Protein AF-A0AAN8FHN1-F1 (afdb_monomer_lite)

Foldseek 3Di:
DAEDECCDPVDPDPLDDPDDYDYDDDLDPDPVVVLLVVQLCVQVPDLLDLVVLVVCQVVLLVSLLSSLVVCLPPPVNLVVVLVVVDQEEEDELQLCSVVLSCVSSPHLRYEYEHPAADALLLCVLQVHDDDLQQFAHVSHPADRDNDPVSSVSRVSNNVSRNCSSVSSQVSVQVSSCVRVNPSDDRPSVSSNPHQAYEHQDDPVPHDDGDDDPRYHHDHCPSPDDDDDDDPVVVVVCPPDPDDDDDDPDDSNDPVSHDPVVVVVVVVVVVD

Organism: Trichostrongylus colubriformis (NCBI:txid6319)

pLDDT: mean 87.56, std 10.31, range [37.59, 97.44]

Secondary structure (DSSP, 8-state):
-EEEE-S-TT----S-SSS-EEEE-------HHHHHHHHTHHHHS-TT-THHHHHHHHHHHHHHHHHHHHHHH-HHHHHHHHHT--S-EEEESSS-HHHHHHHHHT---EEEEESSSPPHHHHHHTT----TTTSPPTT----S---HHHHHHHHHHHHHHHHHHHHHHHHHHHHHHHHHGGGPPPHHHHHHH-S-EEE---GGGS------TTEEE-TTTT-PPPPPPPHHHHHHHTSSS-------TTTS-GGGS-HHHHHHHHHHHH-

Sequence (271 aa):
VTLQPVIDPSLATNGTTKSRVIQHGPFSDSSRTTRNDDMKPIWTTGAANPMSIVMFVPMIANMSVKTMTHLLDDKQLLEQLKAEKFDVAITELFDFIGIGVLEAIGLKNIVGAHSSAIVEGTASAIGAPIIPSYMPASYGVTDDSTDIWTRFTNLMFTGASWYFQTGVVSAIDRLLKEKLREKATPIWDIISNMSWVLVNTEPLLDFDRPTLHKIVHVGGLSVHKPKPLSKEWNQILNLRPRTILISFGSVAQSVLMPDLMKKTIINVIKS

Radius of gyration: 20.88 Å; chains: 1; bounding box: 56×40×61 Å

InterPro domains:
  IPR002213 UDP-glucuronosyl/UDP-glucosyltransferase [PF00201] (59-254)
  IPR050271 UDP-glycosyltransferase [PTHR48043] (37-271)

Structure (mmCIF, N/CA/C/O backbone):
data_AF-A0AAN8FHN1-F1
#
_entry.id   AF-A0AAN8FHN1-F1
#
loop_
_atom_site.group_PDB
_atom_site.id
_atom_site.type_symbol
_atom_site.label_atom_id
_atom_site.label_alt_id
_atom_site.label_comp_id
_atom_site.label_asym_id
_atom_site.label_entity_id
_atom_site.label_seq_id
_atom_site.pdbx_PDB_ins_code
_atom_site.Cartn_x
_atom_site.Cartn_y
_atom_site.Cartn_z
_atom_site.occupancy
_atom_site.B_iso_or_equiv
_atom_site.auth_seq_id
_atom_site.auth_comp_id
_atom_site.auth_asym_id
_atom_site.auth_atom_id
_atom_site.pdbx_PDB_model_num
ATOM 1 N N . VAL A 1 1 ? -20.161 -5.677 -2.000 1.00 91.81 1 VAL A N 1
ATOM 2 C CA . VAL A 1 1 ? -20.318 -4.233 -2.293 1.00 91.81 1 VAL A CA 1
ATOM 3 C C . VAL A 1 1 ? -18.948 -3.605 -2.165 1.00 91.81 1 VAL A C 1
ATOM 5 O O . VAL A 1 1 ? -18.206 -4.026 -1.289 1.00 91.81 1 VAL A O 1
ATOM 8 N N . THR A 1 2 ? -18.590 -2.668 -3.037 1.00 92.75 2 THR A N 1
ATOM 9 C CA . THR A 1 2 ? -17.287 -1.989 -3.003 1.00 92.75 2 THR A CA 1
ATOM 10 C C . THR A 1 2 ? -17.515 -0.491 -2.921 1.00 92.75 2 THR A C 1
ATOM 12 O O . THR A 1 2 ? -18.088 0.083 -3.844 1.00 92.75 2 THR A O 1
ATOM 15 N N . LEU A 1 3 ? -17.075 0.129 -1.829 1.00 92.88 3 LEU A N 1
ATOM 16 C CA . LEU A 1 3 ? -16.970 1.579 -1.747 1.00 92.88 3 LEU A CA 1
ATOM 17 C C . LEU A 1 3 ? -15.730 2.016 -2.526 1.00 92.88 3 LEU A C 1
ATOM 19 O O . LEU A 1 3 ? -14.637 1.513 -2.271 1.00 92.88 3 LEU A O 1
ATOM 23 N N . GLN A 1 4 ? -15.899 2.941 -3.464 1.00 90.69 4 GLN A N 1
ATOM 24 C CA . GLN A 1 4 ? -14.799 3.482 -4.251 1.00 90.69 4 GLN A CA 1
ATOM 25 C C . GLN A 1 4 ? -14.861 5.015 -4.248 1.00 90.69 4 GLN A C 1
ATOM 27 O O . GLN A 1 4 ? -15.635 5.605 -5.009 1.00 90.69 4 GLN A O 1
ATOM 32 N N . PRO A 1 5 ? -14.043 5.672 -3.413 1.00 88.00 5 PRO A N 1
ATOM 33 C CA . PRO A 1 5 ? -13.868 7.115 -3.464 1.00 88.00 5 PRO A CA 1
ATOM 34 C C . PRO A 1 5 ? -13.264 7.540 -4.811 1.00 88.00 5 PRO A C 1
ATOM 36 O O . PRO A 1 5 ? -12.228 7.021 -5.233 1.00 88.00 5 PRO A O 1
ATOM 39 N N . VAL A 1 6 ? -13.897 8.484 -5.506 1.00 84.50 6 VAL A N 1
ATOM 40 C CA . VAL A 1 6 ? -13.406 9.012 -6.784 1.00 84.50 6 VAL A CA 1
ATOM 41 C C . VAL A 1 6 ? -12.417 10.141 -6.500 1.00 84.50 6 VAL A C 1
ATOM 43 O O . VAL A 1 6 ? -12.795 11.287 -6.260 1.00 84.50 6 VAL A O 1
ATOM 46 N N . ILE A 1 7 ? -11.130 9.798 -6.512 1.00 77.75 7 ILE A N 1
ATOM 47 C CA . ILE A 1 7 ? -10.024 10.757 -6.353 1.00 77.75 7 ILE A CA 1
ATOM 48 C C . ILE A 1 7 ? -9.630 11.357 -7.709 1.00 77.75 7 ILE A C 1
ATOM 50 O O . ILE A 1 7 ? -9.349 12.548 -7.809 1.00 77.75 7 ILE A O 1
ATOM 54 N N . ASP A 1 8 ? -9.636 10.537 -8.762 1.00 75.94 8 ASP A N 1
ATOM 55 C CA . ASP A 1 8 ? -9.308 10.947 -10.124 1.00 75.94 8 ASP A CA 1
ATOM 56 C C . ASP A 1 8 ? -10.477 10.656 -11.078 1.00 75.94 8 ASP A C 1
ATOM 58 O O . ASP A 1 8 ? -10.649 9.507 -11.495 1.00 75.94 8 ASP A O 1
ATOM 62 N N . PRO A 1 9 ? -11.256 11.676 -11.479 1.00 74.44 9 PRO A N 1
ATOM 63 C CA . PRO A 1 9 ? -12.387 11.482 -12.382 1.00 74.44 9 PRO A CA 1
ATOM 64 C C . PRO A 1 9 ? -11.967 11.137 -13.820 1.00 74.44 9 PRO A C 1
ATOM 66 O O . PRO A 1 9 ? -12.817 10.774 -14.629 1.00 74.44 9 PRO A O 1
ATOM 69 N N . SER A 1 10 ? -10.679 11.253 -14.176 1.00 73.06 10 SER A N 1
ATOM 70 C CA . SER A 1 10 ? -10.198 10.906 -15.521 1.00 73.06 10 SER A CA 1
ATOM 71 C C . SER A 1 10 ? -10.007 9.402 -15.740 1.00 73.06 10 SER A C 1
ATOM 73 O O . SER A 1 10 ? -9.867 8.959 -16.882 1.00 73.06 10 SER A O 1
ATOM 75 N N . LEU A 1 11 ? -10.032 8.603 -14.669 1.00 72.44 11 LEU A N 1
ATOM 76 C CA . LEU A 1 11 ? -9.959 7.151 -14.764 1.00 72.44 11 LEU A CA 1
ATOM 77 C C . LEU A 1 11 ? -11.318 6.586 -15.194 1.00 72.44 11 LEU A C 1
ATOM 79 O O . LEU A 1 11 ? -12.290 6.614 -14.450 1.00 72.44 11 LEU A O 1
ATOM 83 N N . ALA A 1 12 ? -11.369 6.033 -16.406 1.00 69.50 12 ALA A N 1
ATOM 84 C CA . ALA A 1 12 ? -12.604 5.528 -17.013 1.00 69.50 12 ALA A CA 1
ATOM 85 C C . ALA A 1 12 ? -13.078 4.164 -16.468 1.00 69.50 12 ALA A C 1
ATOM 87 O O . ALA A 1 12 ? -14.175 3.720 -16.795 1.00 69.50 12 ALA A O 1
ATOM 88 N N . THR A 1 13 ? -12.253 3.467 -15.680 1.00 77.44 13 THR A N 1
ATOM 89 C CA . THR A 1 13 ? -12.550 2.122 -15.167 1.00 77.44 13 THR A CA 1
ATOM 90 C C . THR A 1 13 ? -12.716 2.124 -13.652 1.00 77.44 13 THR A C 1
ATOM 92 O O . THR A 1 13 ? -11.983 2.796 -12.933 1.00 77.44 13 THR A O 1
ATOM 95 N N . ASN A 1 14 ? -13.662 1.323 -13.164 1.00 78.88 14 ASN A N 1
ATOM 96 C CA . ASN A 1 14 ? -13.871 1.055 -11.740 1.00 78.88 14 ASN A CA 1
ATOM 97 C C . ASN A 1 14 ? -13.072 -0.169 -11.240 1.00 78.88 14 ASN A C 1
ATOM 99 O O . ASN A 1 14 ? -13.131 -0.504 -10.062 1.00 78.88 14 ASN A O 1
ATOM 103 N N . GLY A 1 15 ? -12.355 -0.863 -12.134 1.00 79.81 15 GLY A N 1
ATOM 104 C CA . GLY A 1 15 ? -11.493 -1.998 -11.797 1.00 79.81 15 GLY A CA 1
ATOM 105 C C . GLY A 1 15 ? -12.211 -3.289 -11.378 1.00 79.81 15 GLY A C 1
ATOM 106 O O . GLY A 1 15 ? -11.535 -4.274 -11.091 1.00 79.81 15 GLY A O 1
ATOM 107 N N . THR A 1 16 ? -13.550 -3.340 -11.358 1.00 83.25 16 THR A N 1
ATOM 108 C CA . THR A 1 16 ? -14.295 -4.529 -10.911 1.00 83.25 16 THR A CA 1
ATOM 109 C C . THR A 1 16 ? -15.536 -4.813 -11.752 1.00 83.25 16 THR A C 1
ATOM 111 O O . THR A 1 16 ? -16.293 -3.923 -12.124 1.00 83.25 16 THR A O 1
ATOM 114 N N . THR A 1 17 ? -15.765 -6.097 -12.029 1.00 82.88 17 THR A N 1
ATOM 115 C CA . THR A 1 17 ? -16.967 -6.606 -12.720 1.00 82.88 17 THR A CA 1
ATOM 116 C C . THR A 1 17 ? -17.844 -7.473 -11.819 1.00 82.88 17 THR A C 1
ATOM 118 O O . THR A 1 17 ? -18.949 -7.841 -12.206 1.00 82.88 17 THR A O 1
ATOM 121 N N . LYS A 1 18 ? -17.354 -7.823 -10.622 1.00 85.88 18 LYS A N 1
ATOM 122 C CA . LYS A 1 18 ? -17.983 -8.806 -9.727 1.00 85.88 18 LYS A CA 1
ATOM 123 C C . LYS A 1 18 ? -18.730 -8.179 -8.553 1.00 85.88 18 LYS A C 1
ATOM 125 O O . LYS A 1 18 ? -19.527 -8.856 -7.915 1.00 85.88 18 LYS A O 1
ATOM 130 N N . SER A 1 19 ? -18.451 -6.917 -8.233 1.00 90.06 19 SER A N 1
ATOM 131 C CA . SER A 1 19 ? -19.014 -6.243 -7.064 1.00 90.06 19 SER A CA 1
ATOM 132 C C . SER A 1 19 ? -19.941 -5.110 -7.482 1.00 90.06 19 SER A C 1
ATOM 134 O O . SER A 1 19 ? -19.638 -4.366 -8.414 1.00 90.06 19 SER A O 1
ATOM 136 N N . ARG A 1 20 ? -21.051 -4.937 -6.755 1.00 92.56 20 ARG A N 1
ATOM 137 C CA . ARG A 1 20 ? -21.839 -3.702 -6.815 1.00 92.56 20 ARG A CA 1
ATOM 138 C C . ARG A 1 20 ? -21.005 -2.565 -6.230 1.00 92.56 20 ARG A C 1
ATOM 140 O O . ARG A 1 20 ? -20.621 -2.631 -5.061 1.00 92.56 20 ARG A O 1
ATOM 147 N N . VAL A 1 21 ? -20.745 -1.546 -7.041 1.00 91.81 21 VAL A N 1
ATOM 148 C CA . VAL A 1 21 ? -19.887 -0.415 -6.679 1.00 91.81 21 VAL A CA 1
ATOM 149 C C . VAL A 1 21 ? -20.734 0.745 -6.163 1.00 91.81 21 VAL A C 1
ATOM 151 O O . VAL A 1 21 ? -21.733 1.106 -6.780 1.00 91.81 21 VAL A O 1
ATOM 154 N N . ILE A 1 22 ? -20.319 1.325 -5.040 1.00 90.44 22 ILE A N 1
ATOM 155 C CA . ILE A 1 22 ? -20.794 2.612 -4.533 1.00 90.44 22 ILE A CA 1
ATOM 156 C C . ILE A 1 22 ? -19.658 3.600 -4.785 1.00 90.44 22 ILE A C 1
ATOM 158 O O . ILE A 1 22 ? -18.657 3.595 -4.070 1.00 90.44 22 ILE A O 1
ATOM 162 N N . GLN A 1 23 ? -19.781 4.394 -5.847 1.00 86.94 23 GLN A N 1
ATOM 163 C CA . GLN A 1 23 ? -18.833 5.467 -6.132 1.00 86.94 23 GLN A CA 1
ATOM 164 C C . GLN A 1 23 ? -19.317 6.753 -5.472 1.00 86.94 23 GLN A C 1
ATOM 166 O O . GLN A 1 23 ? -20.482 7.121 -5.614 1.00 86.94 23 GLN A O 1
ATOM 171 N N . HIS A 1 24 ? -18.424 7.426 -4.756 1.00 81.50 24 HIS A N 1
ATOM 172 C CA . HIS A 1 24 ? -18.696 8.724 -4.145 1.00 81.50 24 HIS A CA 1
ATOM 173 C C . HIS A 1 24 ? -17.565 9.686 -4.520 1.00 81.50 24 HIS A C 1
ATOM 175 O O . HIS A 1 24 ? -16.410 9.265 -4.553 1.00 81.50 24 HIS A O 1
ATOM 181 N N . GLY A 1 25 ? -17.886 10.935 -4.856 1.00 76.94 25 GLY A N 1
ATOM 182 C CA . GLY A 1 25 ? -16.947 11.920 -5.409 1.00 76.94 25 GLY A CA 1
ATOM 183 C C . GLY A 1 25 ? -17.366 12.441 -6.797 1.00 76.94 25 GLY A C 1
ATOM 184 O O . GLY A 1 25 ? -18.457 12.113 -7.268 1.00 76.94 25 GLY A O 1
ATOM 185 N N . PRO A 1 26 ? -16.522 13.250 -7.466 1.00 68.44 26 PRO A N 1
ATOM 186 C CA . PRO A 1 26 ? -15.107 13.482 -7.166 1.00 68.44 26 PRO A CA 1
ATOM 187 C C . PRO A 1 26 ? -14.862 14.408 -5.966 1.00 68.44 26 PRO A C 1
ATOM 189 O O . PRO A 1 26 ? -15.553 15.406 -5.799 1.00 68.44 26 PRO A O 1
ATOM 192 N N . PHE A 1 27 ? -13.845 14.096 -5.156 1.00 64.69 27 PHE A N 1
ATOM 193 C CA . PHE A 1 27 ? -13.431 14.920 -3.999 1.00 64.69 27 PHE A CA 1
ATOM 194 C C . PHE A 1 27 ? -12.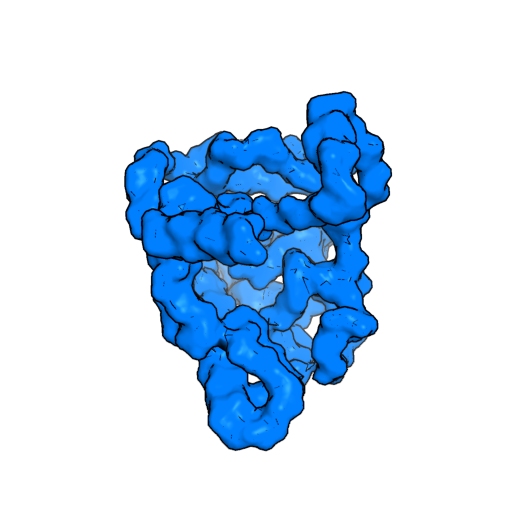303 15.904 -4.317 1.00 64.69 27 PHE A C 1
ATOM 196 O O . PHE A 1 27 ? -11.835 16.640 -3.450 1.00 64.69 27 PHE A O 1
ATOM 203 N N . SER A 1 28 ? -11.817 15.894 -5.557 1.00 54.81 28 SER A N 1
ATOM 204 C CA . SER A 1 28 ? -10.811 16.837 -6.016 1.00 54.81 28 SER A CA 1
ATOM 205 C C . SER A 1 28 ? -11.472 18.132 -6.491 1.00 54.81 28 SER A C 1
ATOM 207 O O . SER A 1 28 ? -12.220 18.106 -7.469 1.00 54.81 28 SER A O 1
ATOM 209 N N . ASP A 1 29 ? -11.074 19.269 -5.917 1.00 49.06 29 ASP A N 1
ATOM 210 C CA . ASP A 1 29 ? -11.032 20.552 -6.634 1.00 49.06 29 ASP A CA 1
ATOM 211 C C . ASP A 1 29 ? -9.983 20.432 -7.757 1.00 49.06 29 ASP A C 1
ATOM 213 O O . ASP A 1 29 ? -8.840 20.884 -7.658 1.00 49.06 29 ASP A O 1
ATOM 217 N N . SER A 1 30 ? -10.306 19.690 -8.816 1.00 43.31 30 SER A N 1
ATOM 218 C CA . SER A 1 30 ? -9.367 19.404 -9.896 1.00 43.31 30 SER A CA 1
ATOM 219 C C . SER A 1 30 ? -9.330 20.562 -10.884 1.00 43.31 30 SER A C 1
ATOM 221 O O . SER A 1 30 ? -9.912 20.487 -11.968 1.00 43.31 30 SER A O 1
ATOM 223 N N . SER A 1 31 ? -8.551 21.600 -10.578 1.00 37.59 31 SER A N 1
ATOM 224 C CA . SER A 1 31 ? -7.825 22.233 -11.676 1.00 37.59 31 SER A CA 1
ATOM 225 C C . SER A 1 31 ? -6.782 21.208 -12.143 1.00 37.59 31 SER A C 1
ATOM 227 O O . SER A 1 31 ? -5.872 20.837 -11.406 1.00 37.59 31 SER A O 1
ATOM 229 N N . ARG A 1 32 ? -6.938 20.671 -13.359 1.00 47.12 32 ARG A N 1
ATOM 230 C CA . ARG A 1 32 ? -5.975 19.757 -14.017 1.00 47.12 32 ARG A CA 1
ATOM 231 C C . ARG A 1 32 ? -4.525 20.281 -13.983 1.00 47.12 32 ARG A C 1
ATOM 233 O O . ARG A 1 32 ? -3.585 19.511 -14.142 1.00 47.12 32 ARG A O 1
ATOM 240 N N . THR A 1 33 ? -4.364 21.587 -13.799 1.00 42.12 33 THR A N 1
ATOM 241 C CA . THR A 1 33 ? -3.111 22.339 -13.777 1.00 42.12 33 THR A CA 1
ATOM 242 C C . THR A 1 33 ? -2.252 22.080 -12.539 1.00 42.12 33 THR A C 1
ATOM 244 O O . THR A 1 33 ? -1.063 21.840 -12.713 1.00 42.12 33 THR A O 1
ATOM 247 N N . THR A 1 34 ? -2.813 22.029 -11.323 1.00 46.72 34 THR A N 1
ATOM 248 C CA . THR A 1 34 ? -2.016 21.771 -10.100 1.00 46.72 34 THR A CA 1
ATOM 249 C C . THR A 1 34 ? -1.442 20.355 -10.086 1.00 46.72 34 THR A C 1
ATOM 251 O O . THR A 1 34 ? -0.257 20.160 -9.837 1.00 46.72 34 THR A O 1
ATOM 254 N N . ARG A 1 35 ? -2.239 19.365 -10.506 1.00 54.31 35 ARG A N 1
ATOM 255 C CA . ARG A 1 35 ? -1.806 17.962 -10.597 1.00 54.31 35 ARG A CA 1
ATOM 256 C C . ARG A 1 35 ? -0.667 17.735 -11.595 1.00 54.31 35 ARG A C 1
ATOM 258 O O . ARG A 1 35 ? 0.171 16.872 -11.364 1.00 54.31 35 ARG A O 1
ATOM 265 N N . ASN A 1 36 ? -0.626 18.470 -12.706 1.00 55.94 36 ASN A N 1
ATOM 266 C CA . ASN A 1 36 ? 0.434 18.294 -13.700 1.00 55.94 36 ASN A CA 1
ATOM 267 C C . ASN A 1 36 ? 1.786 18.814 -13.204 1.00 55.94 36 ASN A C 1
ATOM 269 O O . ASN A 1 36 ? 2.804 18.193 -13.502 1.00 55.94 36 ASN A O 1
ATOM 273 N N . ASP A 1 37 ? 1.808 19.913 -12.448 1.00 57.50 37 ASP A N 1
ATOM 274 C CA . ASP A 1 37 ? 3.049 20.449 -11.882 1.00 57.50 37 ASP A CA 1
ATOM 275 C C . ASP A 1 37 ? 3.548 19.608 -10.699 1.00 57.50 37 ASP A C 1
ATOM 277 O O . ASP A 1 37 ? 4.740 19.297 -10.649 1.00 57.50 37 ASP A O 1
ATOM 281 N N . ASP A 1 38 ? 2.642 19.119 -9.847 1.00 62.28 38 ASP A N 1
ATOM 282 C CA . ASP A 1 38 ? 2.975 18.227 -8.724 1.00 62.28 38 ASP A CA 1
ATOM 283 C C . ASP A 1 38 ? 3.491 16.847 -9.181 1.00 62.28 38 ASP A C 1
ATOM 285 O O . ASP A 1 38 ? 4.212 16.172 -8.447 1.00 62.28 38 ASP A O 1
ATOM 289 N N . MET A 1 39 ? 3.142 16.412 -10.401 1.00 66.50 39 MET A N 1
ATOM 290 C CA . MET A 1 39 ? 3.547 15.112 -10.960 1.00 66.50 39 MET A CA 1
ATOM 291 C C . MET A 1 39 ? 4.793 15.171 -11.849 1.00 66.50 39 MET A C 1
ATOM 293 O O . MET A 1 39 ? 5.374 14.125 -12.123 1.00 66.50 39 MET A O 1
ATOM 297 N N . LYS A 1 40 ? 5.264 16.351 -12.281 1.00 66.62 40 LYS A N 1
ATOM 298 C CA . LYS A 1 40 ? 6.530 16.484 -13.040 1.00 66.62 40 LYS A CA 1
ATOM 299 C C . LYS A 1 40 ? 7.739 15.821 -12.360 1.00 66.62 40 LYS A C 1
ATOM 301 O O . LYS A 1 40 ? 8.518 15.187 -13.078 1.00 66.62 40 LYS A O 1
ATOM 306 N N . PRO A 1 41 ? 7.899 15.892 -11.022 1.00 75.25 41 PRO A N 1
ATOM 307 C CA . PRO A 1 41 ? 8.990 15.214 -10.331 1.00 75.25 41 PRO A CA 1
ATOM 308 C C . PRO A 1 41 ? 9.012 13.694 -10.527 1.00 75.25 41 PRO A C 1
ATOM 310 O O . PRO A 1 41 ? 10.071 13.099 -10.382 1.00 75.25 41 PRO A O 1
ATOM 313 N N . ILE A 1 42 ? 7.906 13.040 -10.913 1.00 80.56 42 ILE A N 1
ATOM 314 C CA . ILE A 1 42 ? 7.883 11.575 -11.083 1.00 80.56 42 ILE A CA 1
ATOM 315 C C . ILE A 1 42 ? 8.890 11.075 -12.127 1.00 80.56 42 ILE A C 1
ATOM 317 O O . ILE A 1 42 ? 9.387 9.959 -12.026 1.00 80.56 42 ILE A O 1
ATOM 321 N N . TRP A 1 43 ? 9.199 11.909 -13.124 1.00 85.00 43 TRP A N 1
ATOM 322 C CA . TRP A 1 43 ? 10.135 11.572 -14.194 1.00 85.00 43 TRP A CA 1
ATOM 323 C C . TRP A 1 43 ? 11.580 11.933 -13.867 1.00 85.00 43 TRP A C 1
ATOM 325 O O . TRP A 1 43 ? 12.492 11.359 -14.454 1.00 85.00 43 TRP A O 1
ATOM 335 N N . THR A 1 44 ? 11.801 12.913 -12.992 1.00 83.75 44 THR A N 1
ATOM 336 C CA . THR A 1 44 ? 13.126 13.505 -12.758 1.00 83.75 44 THR A CA 1
ATOM 337 C C . THR A 1 44 ? 13.700 13.177 -11.385 1.00 83.75 44 THR A C 1
ATOM 339 O O . THR A 1 44 ? 14.915 13.252 -11.205 1.00 83.75 44 THR A O 1
ATOM 342 N N . THR A 1 45 ? 12.864 12.789 -10.424 1.00 80.00 45 THR A N 1
ATOM 343 C CA . THR A 1 45 ? 13.301 12.360 -9.099 1.00 80.00 45 THR A CA 1
ATOM 344 C C . THR A 1 45 ? 13.975 10.994 -9.199 1.00 80.00 45 THR A C 1
ATOM 346 O O . THR A 1 45 ? 13.421 10.040 -9.739 1.00 80.00 45 THR A O 1
ATOM 349 N N . GLY A 1 46 ? 15.193 10.891 -8.664 1.00 75.88 46 GLY A N 1
ATOM 350 C CA . GLY A 1 46 ? 15.945 9.639 -8.657 1.00 75.88 46 GLY A CA 1
ATOM 351 C C . GLY A 1 46 ? 15.290 8.591 -7.758 1.00 75.88 46 GLY A C 1
ATOM 352 O O . GLY A 1 46 ? 15.224 8.784 -6.546 1.00 75.88 46 GLY A O 1
ATOM 353 N N . ALA A 1 47 ? 14.881 7.461 -8.340 1.00 75.31 47 ALA A N 1
ATOM 354 C CA . ALA A 1 47 ? 14.302 6.328 -7.608 1.00 75.31 47 ALA A CA 1
ATOM 355 C C . ALA A 1 47 ? 15.268 5.727 -6.566 1.00 75.31 47 ALA A C 1
ATOM 357 O O . ALA A 1 47 ? 14.839 5.185 -5.557 1.00 75.31 47 ALA A O 1
ATOM 358 N N . ALA A 1 48 ? 16.578 5.883 -6.774 1.00 78.88 48 ALA A N 1
ATOM 359 C CA . ALA A 1 48 ? 17.614 5.436 -5.845 1.00 78.88 48 ALA A CA 1
ATOM 360 C C . ALA A 1 48 ? 17.799 6.353 -4.617 1.00 78.88 48 ALA A C 1
ATOM 362 O O . ALA A 1 48 ? 18.643 6.070 -3.773 1.00 78.88 48 ALA A O 1
ATOM 363 N N . ASN A 1 49 ? 17.049 7.458 -4.503 1.00 84.19 49 ASN A N 1
ATOM 364 C CA . ASN A 1 49 ? 17.126 8.356 -3.353 1.00 84.19 49 ASN A CA 1
ATOM 365 C C . ASN A 1 49 ? 15.970 8.082 -2.369 1.00 84.19 49 ASN A C 1
ATOM 367 O O . ASN A 1 49 ? 14.832 8.433 -2.692 1.00 84.19 49 ASN A O 1
ATOM 371 N N . PRO A 1 50 ? 16.228 7.564 -1.151 1.00 83.12 50 PRO A N 1
ATOM 372 C CA . PRO A 1 50 ? 15.192 7.322 -0.139 1.00 83.12 50 PRO A CA 1
ATOM 373 C C . PRO A 1 50 ? 14.370 8.563 0.231 1.00 83.12 50 PRO A C 1
ATOM 375 O O . PRO A 1 50 ? 13.193 8.455 0.573 1.00 83.12 50 PRO A O 1
ATOM 378 N N . MET A 1 51 ? 14.950 9.763 0.109 1.00 85.00 51 MET A N 1
ATOM 379 C CA . MET A 1 51 ? 14.240 11.017 0.382 1.00 85.00 51 MET A CA 1
ATOM 380 C C . MET A 1 51 ? 13.096 11.280 -0.599 1.00 85.00 51 MET A C 1
ATOM 382 O O . MET A 1 51 ? 12.189 12.043 -0.272 1.00 85.00 51 MET A O 1
ATOM 386 N N . SER A 1 52 ? 13.111 10.652 -1.780 1.00 83.06 52 SER A N 1
ATOM 387 C CA . SER A 1 52 ? 12.003 10.738 -2.736 1.00 83.06 52 SER A CA 1
ATOM 388 C C . SER A 1 52 ? 10.689 10.268 -2.114 1.00 83.06 52 SER A C 1
ATOM 390 O O . SER A 1 52 ? 9.694 10.977 -2.217 1.00 83.06 52 SER A O 1
ATOM 392 N N . ILE A 1 53 ? 10.705 9.154 -1.375 1.00 83.19 53 ILE A N 1
ATOM 393 C CA . ILE A 1 53 ? 9.536 8.598 -0.678 1.00 83.19 53 ILE A CA 1
ATOM 394 C C . ILE A 1 53 ? 9.014 9.596 0.361 1.00 83.19 53 ILE A C 1
ATOM 396 O O . ILE A 1 53 ? 7.821 9.892 0.408 1.00 83.19 53 ILE A O 1
ATOM 400 N N . VAL A 1 54 ? 9.924 10.166 1.156 1.00 85.44 54 VAL A N 1
ATOM 401 C CA . VAL A 1 54 ? 9.603 11.139 2.212 1.00 85.44 54 VAL A CA 1
ATOM 402 C C . VAL A 1 54 ? 8.928 12.388 1.636 1.00 85.44 54 VAL A C 1
ATOM 404 O O . VAL A 1 54 ? 7.968 12.892 2.217 1.00 85.44 54 VAL A O 1
ATOM 407 N N . MET A 1 55 ? 9.377 12.865 0.471 1.00 83.00 55 MET A N 1
ATOM 408 C CA . MET A 1 55 ? 8.798 14.039 -0.192 1.00 83.00 55 MET A CA 1
ATOM 409 C C . MET A 1 55 ? 7.337 13.839 -0.626 1.00 83.00 55 MET A C 1
ATOM 411 O O . MET A 1 55 ? 6.588 14.814 -0.673 1.00 83.00 55 MET A O 1
ATOM 415 N N . PHE A 1 56 ? 6.898 12.602 -0.892 1.00 80.44 56 PHE A N 1
ATOM 416 C CA . PHE A 1 56 ? 5.505 12.313 -1.257 1.00 80.44 56 PHE A CA 1
ATOM 417 C C . PHE A 1 56 ? 4.561 12.189 -0.050 1.00 80.44 56 PHE A C 1
ATOM 419 O O . PHE A 1 56 ? 3.344 12.281 -0.226 1.00 80.44 56 PHE A O 1
ATOM 426 N N . VAL A 1 57 ? 5.080 12.036 1.176 1.00 87.81 57 VAL A N 1
ATOM 427 C CA . VAL A 1 57 ? 4.259 11.829 2.387 1.00 87.81 57 VAL A CA 1
ATOM 428 C C . VAL A 1 57 ? 3.221 12.935 2.594 1.00 87.81 57 VAL A C 1
ATOM 430 O O . VAL A 1 57 ? 2.045 12.598 2.745 1.00 87.81 57 VAL A O 1
ATOM 433 N N . PRO A 1 58 ? 3.568 14.240 2.554 1.00 87.56 58 PRO A N 1
ATOM 434 C CA . PRO A 1 58 ? 2.579 15.294 2.766 1.00 87.56 58 PRO A CA 1
ATOM 435 C C . PRO A 1 58 ? 1.498 15.305 1.683 1.00 87.56 58 PRO A C 1
ATOM 437 O O . PRO A 1 58 ? 0.339 15.585 1.978 1.00 87.56 58 PRO A O 1
ATOM 440 N N . MET A 1 59 ? 1.859 14.980 0.437 1.00 84.94 59 MET A N 1
ATOM 441 C CA . MET A 1 59 ? 0.910 14.913 -0.674 1.00 84.94 59 MET A CA 1
ATOM 442 C C . MET A 1 59 ? -0.124 13.807 -0.436 1.00 84.94 59 MET A C 1
ATOM 444 O O . MET A 1 59 ? -1.326 14.080 -0.474 1.00 84.94 59 MET A O 1
ATOM 448 N N . ILE A 1 60 ? 0.336 12.584 -0.151 1.00 86.75 60 ILE A N 1
ATOM 449 C CA . ILE A 1 60 ? -0.545 11.439 0.107 1.00 86.75 60 ILE A CA 1
ATOM 450 C C . ILE A 1 60 ? -1.384 11.684 1.362 1.00 86.75 60 ILE A C 1
ATOM 452 O O . ILE A 1 60 ? -2.602 11.568 1.299 1.00 86.75 60 ILE A O 1
ATOM 456 N N . ALA A 1 61 ? -0.774 12.125 2.465 1.00 90.06 61 ALA A N 1
ATOM 457 C CA . ALA A 1 61 ? -1.491 12.417 3.704 1.00 90.06 61 ALA A CA 1
ATOM 458 C C . ALA A 1 61 ? -2.593 13.474 3.506 1.00 90.06 61 ALA A C 1
ATOM 460 O O . ALA A 1 61 ? -3.727 13.267 3.934 1.00 90.06 61 ALA A O 1
ATOM 461 N N . ASN A 1 62 ? -2.302 14.579 2.810 1.00 88.81 62 ASN A N 1
ATOM 462 C CA . ASN A 1 62 ? -3.296 15.618 2.529 1.00 88.81 62 ASN A CA 1
ATOM 463 C C . ASN A 1 62 ? -4.436 15.102 1.643 1.00 88.81 62 ASN A C 1
ATOM 465 O O . ASN A 1 62 ? -5.599 15.435 1.882 1.00 88.81 62 ASN A O 1
ATOM 469 N N . MET A 1 63 ? -4.119 14.295 0.628 1.00 86.44 63 MET A N 1
ATOM 470 C CA . MET A 1 63 ? -5.117 13.682 -0.248 1.00 86.44 63 MET A CA 1
ATOM 471 C C . MET A 1 63 ? -6.024 12.717 0.526 1.00 86.44 63 MET A C 1
ATOM 473 O O . MET A 1 63 ? -7.249 12.790 0.391 1.00 86.44 63 MET A O 1
ATOM 477 N N . SER A 1 64 ? -5.442 11.872 1.378 1.00 90.19 64 SER A N 1
ATOM 478 C CA . SER A 1 64 ? -6.179 10.925 2.214 1.00 90.19 64 SER A CA 1
ATOM 479 C C . SER A 1 64 ? -7.059 11.639 3.239 1.00 90.19 64 SER A C 1
ATOM 481 O O . SER A 1 64 ? -8.238 11.315 3.353 1.00 90.19 64 SER A O 1
ATOM 483 N N . VAL A 1 65 ? -6.541 12.667 3.924 1.00 91.44 65 VAL A N 1
ATOM 484 C CA . VAL A 1 65 ? -7.304 13.471 4.898 1.00 91.44 65 VAL A CA 1
ATOM 485 C C . VAL A 1 65 ? -8.486 14.175 4.236 1.00 91.44 65 VAL A C 1
ATOM 487 O O . VAL A 1 65 ? -9.596 14.116 4.765 1.00 91.44 65 VAL A O 1
ATOM 490 N N . LYS A 1 66 ? -8.290 14.811 3.073 1.00 90.00 66 LYS A N 1
ATOM 491 C CA . LYS A 1 66 ? -9.384 15.473 2.342 1.00 90.00 66 LYS A CA 1
ATOM 492 C C . LYS A 1 66 ? -10.460 14.475 1.928 1.00 90.00 66 LYS A C 1
ATOM 494 O O . LYS A 1 66 ? -11.633 14.680 2.226 1.00 90.00 66 LYS A O 1
ATOM 499 N N . THR A 1 67 ? -10.053 13.375 1.296 1.00 89.81 67 THR A N 1
ATOM 500 C CA . THR A 1 67 ? -10.975 12.330 0.829 1.00 89.81 67 THR A CA 1
ATOM 501 C C . THR A 1 67 ? -11.760 11.729 1.995 1.00 89.81 67 THR A C 1
ATOM 503 O O . THR A 1 67 ? -12.984 11.655 1.941 1.00 89.81 67 THR A O 1
ATOM 506 N N . MET A 1 68 ? -11.074 11.378 3.086 1.00 91.50 68 MET A N 1
ATOM 507 C CA . MET A 1 68 ? -11.70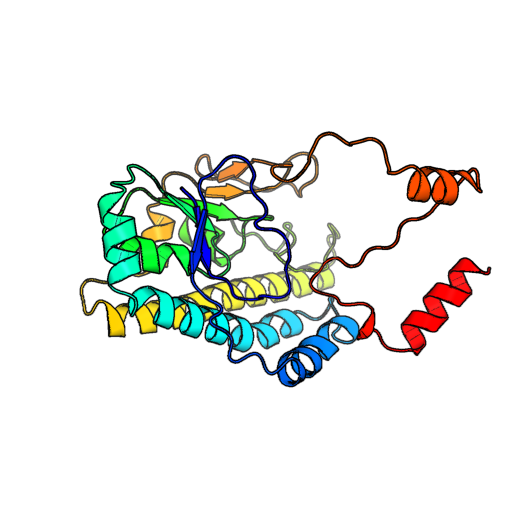1 10.871 4.306 1.00 91.50 68 MET A CA 1
ATOM 508 C C . MET A 1 68 ? -12.677 11.885 4.911 1.00 91.50 68 MET A C 1
ATOM 510 O O . MET A 1 68 ? -13.773 11.508 5.306 1.00 91.50 68 MET A O 1
ATOM 514 N N . THR A 1 69 ? -12.311 13.168 4.965 1.00 92.50 69 THR A N 1
ATOM 515 C CA . THR A 1 69 ? -13.181 14.223 5.509 1.00 92.50 69 THR A CA 1
ATOM 516 C C . THR A 1 69 ? -14.514 14.265 4.771 1.00 92.50 69 THR A C 1
ATOM 518 O O . THR A 1 69 ? -15.560 14.225 5.412 1.00 92.50 69 THR A O 1
ATOM 521 N N . HIS A 1 70 ? -14.485 14.262 3.435 1.00 91.19 70 HIS A N 1
ATOM 522 C CA . HIS A 1 70 ? -15.708 14.244 2.634 1.00 91.19 70 HIS A CA 1
ATOM 523 C C . HIS A 1 70 ? -16.547 12.978 2.855 1.00 91.19 70 HIS A C 1
ATOM 525 O O . HIS A 1 70 ? -17.763 13.078 2.986 1.00 91.19 70 HIS A O 1
ATOM 531 N N . LEU A 1 71 ? -15.911 11.804 2.943 1.00 92.44 71 LEU A N 1
ATOM 532 C CA . LEU A 1 71 ? -16.609 10.539 3.205 1.00 92.44 71 LEU A CA 1
ATOM 533 C C . LEU A 1 71 ? -17.268 10.509 4.590 1.00 92.44 71 LEU A C 1
ATOM 535 O O . LEU A 1 71 ? -18.368 9.983 4.728 1.00 92.44 71 LEU A O 1
ATOM 539 N N . LEU A 1 72 ? -16.603 11.058 5.611 1.00 92.81 72 LEU A N 1
ATOM 540 C CA . LEU A 1 72 ? -17.123 11.101 6.980 1.00 92.81 72 LEU A CA 1
ATOM 541 C C . LEU A 1 72 ? -18.216 12.163 7.169 1.00 92.81 72 LEU A C 1
ATOM 543 O O . LEU A 1 72 ? -19.082 11.996 8.027 1.00 92.81 72 LEU A O 1
ATOM 547 N N . ASP A 1 73 ? -18.183 13.245 6.387 1.00 93.00 73 ASP A N 1
ATOM 548 C CA . ASP A 1 73 ? -19.198 14.302 6.431 1.00 93.00 73 ASP A CA 1
ATOM 549 C C . ASP A 1 73 ? -20.489 13.920 5.679 1.00 93.00 73 ASP A C 1
ATOM 551 O O . ASP A 1 73 ? -21.568 14.425 6.016 1.00 93.00 73 ASP A O 1
ATOM 555 N N . ASP A 1 74 ? -20.424 12.989 4.718 1.00 93.06 74 ASP A N 1
ATOM 556 C CA . ASP A 1 74 ? -21.608 12.456 4.038 1.00 93.06 74 ASP A CA 1
ATOM 557 C C . ASP A 1 74 ? -22.354 11.420 4.900 1.00 93.06 74 ASP A C 1
ATOM 559 O O . ASP A 1 74 ? -22.127 10.206 4.862 1.00 93.06 74 ASP A O 1
ATOM 563 N N . LYS A 1 75 ? -23.338 11.915 5.653 1.00 93.19 75 LYS A N 1
ATOM 564 C CA . LYS A 1 75 ? -24.233 11.080 6.464 1.00 93.19 75 LYS A CA 1
ATOM 565 C C . LYS A 1 75 ? -25.067 10.109 5.629 1.00 93.19 75 LYS A C 1
ATOM 567 O O . LYS A 1 75 ? -25.353 9.017 6.110 1.00 93.19 75 LYS A O 1
ATOM 572 N N . GLN A 1 76 ? -25.483 10.486 4.420 1.00 94.44 76 GLN A N 1
ATOM 573 C CA . GLN A 1 76 ? -26.314 9.622 3.582 1.00 94.44 76 GLN A CA 1
ATOM 574 C C . GLN A 1 76 ? -25.514 8.400 3.131 1.00 94.44 76 GLN A C 1
ATOM 576 O O . GLN A 1 76 ? -26.023 7.279 3.204 1.00 94.44 76 GLN A O 1
ATOM 581 N N . LEU A 1 77 ? -24.255 8.605 2.739 1.00 94.69 77 LEU A N 1
ATOM 582 C CA . LEU A 1 77 ? -23.336 7.520 2.413 1.00 94.69 77 LEU A CA 1
ATOM 583 C C . LEU A 1 77 ? -23.102 6.602 3.618 1.00 94.69 77 LEU A C 1
ATOM 585 O O . LEU A 1 77 ? -23.213 5.384 3.488 1.00 94.69 77 LEU A O 1
ATOM 589 N N . LEU A 1 78 ? -22.799 7.162 4.794 1.00 94.69 78 LEU A N 1
ATOM 590 C CA . LEU A 1 78 ? -22.551 6.356 5.993 1.00 94.69 78 LEU A CA 1
ATOM 591 C C . LEU A 1 78 ? -23.783 5.542 6.411 1.00 94.69 78 LEU A C 1
ATOM 593 O O . LEU A 1 78 ? -23.645 4.371 6.762 1.00 94.69 78 LEU A O 1
ATOM 597 N N . GLU A 1 79 ? -24.985 6.117 6.343 1.00 95.81 79 GLU A N 1
ATOM 598 C CA . GLU A 1 79 ? -26.223 5.385 6.630 1.00 95.81 79 GLU A CA 1
ATOM 599 C C . GLU A 1 79 ? -26.516 4.311 5.575 1.00 95.81 79 GLU A C 1
ATOM 601 O O . GLU A 1 79 ? -26.913 3.200 5.932 1.00 95.81 79 GLU A O 1
ATOM 606 N N . GLN A 1 80 ? -26.235 4.578 4.294 1.00 95.62 80 GLN A N 1
ATOM 607 C CA . GLN A 1 80 ? -26.301 3.556 3.249 1.00 95.62 80 GLN A CA 1
ATOM 608 C C . GLN A 1 80 ? -25.357 2.390 3.567 1.00 95.62 80 GLN A C 1
ATOM 610 O O . GLN A 1 80 ? -25.787 1.242 3.530 1.00 95.62 80 GLN A O 1
ATOM 615 N N . LEU A 1 81 ? -24.097 2.662 3.920 1.00 95.50 81 LEU A N 1
ATOM 616 C CA . LEU A 1 81 ? -23.110 1.627 4.243 1.00 95.50 81 LEU A CA 1
ATOM 617 C C . LEU A 1 81 ? -23.483 0.829 5.501 1.00 95.50 81 LEU A C 1
ATOM 619 O O . LEU A 1 81 ? -23.301 -0.387 5.520 1.00 95.50 81 LEU A O 1
ATOM 623 N N . LYS A 1 82 ? -24.051 1.472 6.529 1.00 95.44 82 LYS A N 1
ATOM 624 C CA . LYS A 1 82 ? -24.581 0.770 7.712 1.00 95.44 82 LYS A CA 1
ATOM 625 C C . LYS A 1 82 ? -25.765 -0.132 7.362 1.00 95.44 82 LYS A C 1
ATOM 627 O O . LYS A 1 82 ? -25.867 -1.239 7.891 1.00 95.44 82 LYS A O 1
ATOM 632 N N . ALA A 1 83 ? -26.649 0.317 6.470 1.00 96.25 83 ALA A N 1
ATOM 633 C CA . ALA A 1 83 ? -27.826 -0.444 6.054 1.00 96.25 83 ALA A CA 1
ATOM 634 C C . ALA A 1 83 ? -27.476 -1.740 5.301 1.00 96.25 83 ALA A C 1
ATOM 636 O O . ALA A 1 83 ? -28.263 -2.685 5.329 1.00 96.25 83 ALA A O 1
ATOM 637 N N . GLU A 1 84 ? -26.292 -1.809 4.683 1.00 94.69 84 GLU A N 1
ATOM 638 C CA . GLU A 1 84 ? -25.785 -3.009 4.004 1.00 94.69 84 GLU A CA 1
ATOM 639 C C . GLU A 1 84 ? -25.438 -4.155 4.970 1.00 94.69 84 GLU A C 1
ATOM 641 O O . GLU A 1 84 ? -25.407 -5.304 4.537 1.00 94.69 84 GLU A O 1
ATOM 646 N N . LYS A 1 85 ? -25.207 -3.867 6.265 1.00 94.31 85 LYS A N 1
ATOM 647 C CA . LYS A 1 85 ? -24.921 -4.859 7.324 1.00 94.31 85 LYS A CA 1
ATOM 648 C C . LYS A 1 85 ? -23.801 -5.843 6.954 1.00 94.31 85 LYS A C 1
ATOM 650 O O . LYS A 1 85 ? -24.001 -7.052 6.931 1.00 94.31 85 LYS A O 1
ATOM 655 N N . PHE A 1 86 ? -22.619 -5.316 6.651 1.00 95.94 86 PHE A N 1
ATOM 656 C CA . PHE A 1 86 ? -21.455 -6.136 6.317 1.00 95.94 86 PHE A CA 1
ATOM 657 C C . PHE A 1 86 ? -20.994 -7.001 7.499 1.00 95.94 86 PHE A C 1
ATOM 659 O O . PHE A 1 86 ? -20.859 -6.499 8.610 1.00 95.94 86 PHE A O 1
ATOM 666 N N . ASP A 1 87 ? -20.670 -8.269 7.239 1.00 95.88 87 ASP A N 1
ATOM 667 C CA . ASP A 1 87 ? -20.057 -9.160 8.236 1.00 95.88 87 ASP A CA 1
ATOM 668 C C . ASP A 1 87 ? -18.530 -9.009 8.302 1.00 95.88 87 ASP A C 1
ATOM 670 O O . ASP A 1 87 ? -17.926 -9.205 9.358 1.00 95.88 87 ASP A O 1
ATOM 674 N N . VAL A 1 88 ? -17.908 -8.680 7.161 1.00 96.25 88 VAL A N 1
ATOM 675 C CA . VAL A 1 88 ? -16.457 -8.545 6.963 1.00 96.25 88 VAL A CA 1
ATOM 676 C C . VAL A 1 88 ? -16.183 -7.449 5.934 1.00 96.25 88 VAL A C 1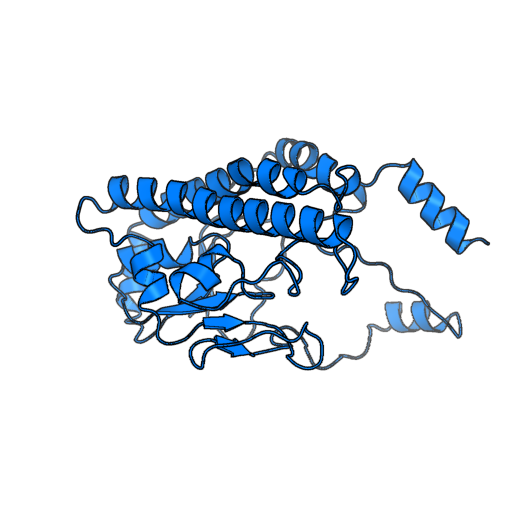
ATOM 678 O O . VAL A 1 88 ? -16.889 -7.348 4.928 1.00 96.25 88 VAL A O 1
ATOM 681 N N . ALA A 1 89 ? -15.122 -6.671 6.145 1.00 96.50 89 ALA A N 1
ATOM 682 C CA . ALA A 1 89 ? -14.580 -5.761 5.140 1.00 96.50 89 ALA A CA 1
ATOM 683 C C . ALA A 1 89 ? -13.134 -6.099 4.778 1.00 96.50 89 ALA A C 1
ATOM 685 O O . ALA A 1 89 ? -12.357 -6.543 5.618 1.00 96.50 89 ALA A O 1
ATOM 686 N N . ILE A 1 90 ? -12.778 -5.839 3.520 1.00 96.00 90 ILE A N 1
ATOM 687 C CA . ILE A 1 90 ? -11.401 -5.881 3.024 1.00 96.00 90 ILE A CA 1
ATOM 688 C C . ILE A 1 90 ? -11.021 -4.451 2.643 1.00 96.00 90 ILE A C 1
ATOM 690 O O . ILE A 1 90 ? -11.756 -3.815 1.885 1.00 96.00 90 ILE A O 1
ATOM 694 N N . THR A 1 91 ? -9.906 -3.944 3.165 1.00 95.75 91 THR A N 1
ATOM 695 C CA . THR A 1 91 ? -9.443 -2.572 2.904 1.00 95.75 91 THR A CA 1
ATOM 696 C C . THR A 1 91 ? -7.960 -2.526 2.573 1.00 95.75 91 THR A C 1
ATOM 698 O O . THR A 1 91 ? -7.166 -3.255 3.159 1.00 95.75 91 THR A O 1
ATOM 701 N N . GLU A 1 92 ? -7.589 -1.624 1.668 1.00 94.50 92 GLU A N 1
ATOM 702 C CA . GLU A 1 92 ? -6.192 -1.325 1.357 1.00 94.50 92 GLU A CA 1
ATOM 703 C C . GLU A 1 92 ? -5.497 -0.656 2.560 1.00 94.50 92 GLU A C 1
ATOM 705 O O . GLU A 1 92 ? -6.097 0.174 3.253 1.00 94.50 92 GLU A O 1
ATOM 710 N N . LEU A 1 93 ? -4.230 -1.009 2.796 1.00 95.56 93 LEU A N 1
ATOM 711 C CA . LEU A 1 93 ? -3.369 -0.496 3.872 1.00 95.56 93 LEU A CA 1
ATOM 712 C C . LEU A 1 93 ? -2.286 0.473 3.350 1.00 95.56 93 LEU A C 1
ATOM 714 O O . LEU A 1 93 ? -1.167 0.526 3.867 1.00 95.56 93 LEU A O 1
ATOM 718 N N . PHE A 1 94 ? -2.620 1.230 2.303 1.00 92.06 94 PHE A N 1
ATOM 719 C CA . PHE A 1 94 ? -1.764 2.262 1.713 1.00 92.06 94 PHE A CA 1
ATOM 720 C C . PHE A 1 94 ? -2.167 3.672 2.170 1.00 92.06 94 PHE A C 1
ATOM 722 O O . PHE A 1 94 ? -1.348 4.402 2.723 1.00 92.06 94 PHE A O 1
ATOM 729 N N . ASP A 1 95 ? -3.434 4.048 1.964 1.00 89.50 95 ASP A N 1
ATOM 730 C CA . ASP A 1 95 ? -3.973 5.374 2.302 1.00 89.50 95 ASP A CA 1
ATOM 731 C C . ASP A 1 95 ? -4.777 5.408 3.616 1.00 89.50 95 ASP A C 1
ATOM 733 O O . ASP A 1 95 ? -5.062 6.490 4.131 1.00 89.50 95 ASP A O 1
ATOM 737 N N . PHE A 1 96 ? -5.118 4.227 4.149 1.00 94.31 96 PHE A N 1
ATOM 738 C CA . PHE A 1 96 ? -5.903 3.984 5.365 1.00 94.31 96 PHE A CA 1
ATOM 739 C C . PHE A 1 96 ? -7.309 4.610 5.375 1.00 94.31 96 PHE A C 1
ATOM 741 O O . PHE A 1 96 ? -7.964 4.648 6.421 1.00 94.31 96 PHE A O 1
ATOM 748 N N . ILE A 1 97 ? -7.823 5.048 4.218 1.00 93.31 97 ILE A N 1
ATOM 749 C CA . ILE A 1 97 ? -9.143 5.689 4.112 1.00 93.31 97 ILE A CA 1
ATOM 750 C C . ILE A 1 97 ? -10.251 4.703 4.492 1.00 93.31 97 ILE A C 1
ATOM 752 O O . ILE A 1 97 ? -11.173 5.034 5.239 1.00 93.31 97 ILE A O 1
ATOM 756 N N . GLY A 1 98 ? -10.144 3.463 4.014 1.00 94.19 98 GLY A N 1
ATOM 757 C CA . GLY A 1 98 ? -11.147 2.444 4.297 1.00 94.19 98 GLY A CA 1
ATOM 758 C C . GLY A 1 98 ? -11.277 2.144 5.791 1.00 94.19 98 GLY A C 1
ATOM 759 O O . GLY A 1 98 ? -12.399 2.023 6.267 1.00 94.19 98 GLY A O 1
ATOM 760 N N . ILE A 1 99 ? -10.181 2.134 6.560 1.00 95.25 99 ILE A N 1
ATOM 761 C CA . ILE A 1 99 ? -10.239 1.906 8.016 1.00 95.25 99 ILE A CA 1
ATOM 762 C C . ILE A 1 99 ? -11.102 2.965 8.707 1.00 95.25 99 ILE A C 1
ATOM 764 O O . ILE A 1 99 ? -11.962 2.618 9.510 1.00 95.25 99 ILE A O 1
ATOM 768 N N . GLY A 1 100 ? -10.927 4.244 8.366 1.00 93.69 100 GLY A N 1
ATOM 769 C CA . GLY A 1 100 ? -11.712 5.312 8.986 1.00 93.69 100 GLY A CA 1
ATOM 770 C C . GLY A 1 100 ? -13.205 5.242 8.666 1.00 93.69 100 GLY A C 1
ATOM 771 O O . GLY A 1 100 ? -14.034 5.471 9.546 1.00 93.69 100 GLY A O 1
ATOM 772 N N . VAL A 1 101 ? -13.564 4.863 7.435 1.00 94.81 101 VAL A N 1
ATOM 773 C CA . VAL A 1 101 ? -14.971 4.630 7.068 1.00 94.81 101 VAL A CA 1
ATOM 774 C C . VAL A 1 101 ? -15.546 3.432 7.828 1.00 94.81 101 VAL A C 1
ATOM 776 O O . VAL A 1 101 ? -16.675 3.500 8.314 1.00 94.81 101 VAL A O 1
ATOM 779 N N . LEU A 1 102 ? -14.776 2.349 7.959 1.00 95.50 102 LEU A N 1
ATOM 780 C CA . LEU A 1 102 ? -15.189 1.143 8.681 1.00 95.50 102 LEU A CA 1
ATOM 781 C C . LEU A 1 102 ? -15.398 1.412 10.177 1.00 95.50 102 LEU A C 1
ATOM 783 O O . LEU A 1 102 ? -16.403 0.971 10.740 1.00 95.50 102 LEU A O 1
ATOM 787 N N . GLU A 1 103 ? -14.523 2.211 10.787 1.00 93.50 103 GLU A N 1
ATOM 788 C CA . GLU A 1 103 ? -14.678 2.684 12.166 1.00 93.50 103 GLU A CA 1
ATOM 789 C C . GLU A 1 103 ? -15.957 3.528 12.318 1.00 93.50 103 GLU A C 1
ATOM 791 O O . GLU A 1 103 ? -16.736 3.323 13.250 1.00 93.50 103 GLU A O 1
ATOM 796 N N . ALA A 1 104 ? -16.246 4.421 11.363 1.00 93.06 104 ALA A N 1
ATOM 797 C CA . ALA A 1 104 ? -17.437 5.276 11.391 1.00 93.06 104 ALA A CA 1
ATOM 798 C C . ALA A 1 104 ? -18.766 4.503 11.270 1.00 93.06 104 ALA A C 1
ATOM 800 O O . ALA A 1 104 ? -19.783 4.924 11.833 1.00 93.06 104 ALA A O 1
ATOM 801 N N . ILE A 1 105 ? -18.777 3.370 10.560 1.00 94.31 105 ILE A N 1
ATOM 802 C CA . ILE A 1 105 ? -19.949 2.478 10.488 1.00 94.31 105 ILE A CA 1
ATOM 803 C C . ILE A 1 105 ? -19.974 1.428 11.610 1.00 94.31 105 ILE A C 1
ATOM 805 O O . ILE A 1 105 ? -20.977 0.732 11.759 1.00 94.31 105 ILE A O 1
ATOM 809 N N . GLY A 1 106 ? -18.913 1.335 12.419 1.00 93.00 106 GLY A N 1
ATOM 810 C CA . GLY A 1 106 ? -18.806 0.422 13.559 1.00 93.00 106 GLY A CA 1
ATOM 811 C C . GLY A 1 106 ? -18.458 -1.026 13.199 1.00 93.00 106 GLY A C 1
ATOM 812 O O . GLY A 1 106 ? -18.757 -1.928 13.986 1.00 93.00 106 GLY A O 1
ATOM 813 N N . LEU A 1 107 ? -17.848 -1.276 12.033 1.00 94.44 107 LEU A N 1
ATOM 814 C CA . LEU A 1 107 ? -17.461 -2.623 11.609 1.00 94.44 107 LEU A CA 1
ATOM 815 C C . LEU A 1 107 ? -16.048 -2.974 12.092 1.00 94.44 107 LEU A C 1
ATOM 817 O O . LEU A 1 107 ? -15.076 -2.365 11.663 1.00 94.44 107 LEU A O 1
ATOM 821 N N . LYS A 1 108 ? -15.932 -4.010 12.932 1.00 91.44 108 LYS A N 1
ATOM 822 C CA . LYS A 1 108 ? -14.650 -4.436 13.531 1.00 91.44 108 LYS A CA 1
ATOM 823 C C . LYS A 1 108 ? -13.968 -5.610 12.825 1.00 91.44 108 LYS A C 1
ATOM 825 O O . LYS A 1 108 ? -12.768 -5.808 12.983 1.00 91.44 108 LYS A O 1
ATOM 830 N N . ASN A 1 109 ? -14.717 -6.387 12.045 1.00 95.44 109 ASN A N 1
ATOM 831 C CA . ASN A 1 109 ? -14.185 -7.532 11.309 1.00 95.44 109 ASN A CA 1
ATOM 832 C C . ASN A 1 109 ? -13.527 -7.047 10.013 1.00 95.44 109 ASN A C 1
ATOM 834 O O . ASN A 1 109 ? -14.175 -6.955 8.966 1.00 95.44 109 ASN A O 1
ATOM 838 N N . ILE A 1 110 ? -12.245 -6.697 10.101 1.00 96.94 110 ILE A N 1
ATOM 839 C CA . ILE A 1 110 ? -11.490 -6.093 9.003 1.00 96.94 110 ILE A CA 1
ATOM 840 C C . ILE A 1 110 ? -10.336 -7.010 8.597 1.00 96.94 110 ILE A C 1
ATOM 842 O O . ILE A 1 110 ? -9.564 -7.484 9.430 1.00 96.94 110 ILE A O 1
ATOM 846 N N . VAL A 1 111 ? -10.215 -7.228 7.292 1.00 97.44 111 VAL A N 1
ATOM 847 C CA . VAL A 1 111 ? -9.070 -7.857 6.639 1.00 97.44 111 VAL A CA 1
ATOM 848 C C . VAL A 1 111 ? -8.283 -6.766 5.922 1.00 97.44 111 VAL A C 1
ATOM 850 O O . VAL A 1 111 ? -8.823 -6.028 5.094 1.00 97.44 111 VAL A O 1
ATOM 853 N N . GLY A 1 112 ? -7.000 -6.654 6.247 1.00 96.69 112 GLY A N 1
ATOM 854 C CA . GLY A 1 112 ? -6.099 -5.734 5.564 1.00 96.69 112 GLY A CA 1
ATOM 855 C C . GLY A 1 112 ? -5.673 -6.291 4.213 1.00 96.69 112 GLY A C 1
ATOM 856 O O . GLY A 1 112 ? -5.550 -7.504 4.056 1.00 96.69 112 GLY A O 1
ATOM 857 N N . ALA A 1 113 ? -5.421 -5.425 3.242 1.00 96.12 113 ALA A N 1
ATOM 858 C CA . ALA A 1 113 ? -4.869 -5.796 1.950 1.00 96.12 113 ALA A CA 1
ATOM 859 C C . ALA A 1 113 ? -3.752 -4.832 1.544 1.00 96.12 113 ALA A C 1
ATOM 861 O O . ALA A 1 113 ? -3.854 -3.627 1.763 1.00 96.12 113 ALA A O 1
ATOM 862 N N . HIS A 1 114 ? -2.705 -5.382 0.941 1.00 94.19 114 HIS A N 1
ATOM 863 C CA . HIS A 1 114 ? -1.688 -4.654 0.197 1.00 94.19 114 HIS A CA 1
ATOM 864 C C . HIS A 1 114 ? -1.789 -5.044 -1.274 1.00 94.19 114 HIS A C 1
ATOM 866 O O . HIS A 1 114 ? -1.694 -6.223 -1.633 1.00 94.19 114 HIS A O 1
ATOM 872 N N . SER A 1 115 ? -1.963 -4.045 -2.135 1.00 89.50 115 SER A N 1
ATOM 873 C CA . SER A 1 115 ? -1.955 -4.209 -3.599 1.00 89.50 115 SER A CA 1
ATOM 874 C C . SER A 1 115 ? -0.593 -4.639 -4.169 1.00 89.50 115 SER A C 1
ATOM 876 O O . SER A 1 115 ? -0.519 -5.102 -5.312 1.00 89.50 115 SER A O 1
ATOM 878 N N . SER A 1 116 ? 0.461 -4.537 -3.359 1.00 87.00 116 SER A N 1
ATOM 879 C CA . SER A 1 116 ? 1.831 -4.989 -3.614 1.00 87.00 116 SER A CA 1
ATOM 880 C C . SER A 1 116 ? 2.371 -5.784 -2.415 1.00 87.00 116 SER A C 1
ATOM 882 O O . SER A 1 116 ? 1.592 -6.328 -1.635 1.00 87.00 116 SER A O 1
ATOM 884 N N . ALA A 1 117 ? 3.698 -5.835 -2.244 1.00 87.69 117 ALA A N 1
ATOM 885 C CA . ALA A 1 117 ? 4.344 -6.378 -1.052 1.00 87.69 117 ALA A CA 1
ATOM 886 C C . ALA A 1 117 ? 3.918 -5.638 0.230 1.00 87.69 117 ALA A C 1
ATOM 888 O O . ALA A 1 117 ? 3.568 -4.458 0.191 1.00 87.69 117 ALA A O 1
ATOM 889 N N . ILE A 1 118 ? 3.984 -6.338 1.369 1.00 90.69 118 ILE A N 1
ATOM 890 C CA . ILE A 1 118 ? 3.749 -5.739 2.687 1.00 90.69 118 ILE A CA 1
ATOM 891 C C . ILE A 1 118 ? 4.809 -4.678 3.001 1.00 90.69 118 ILE A C 1
ATOM 893 O O . ILE A 1 118 ? 6.000 -4.910 2.801 1.00 90.69 118 ILE A O 1
ATOM 897 N N . VAL A 1 119 ? 4.339 -3.550 3.531 1.00 92.44 119 VAL A N 1
ATOM 898 C CA . VAL A 1 119 ? 5.137 -2.370 3.880 1.00 92.44 119 VAL A CA 1
ATOM 899 C C . VAL A 1 119 ? 5.500 -2.367 5.373 1.00 92.44 119 VAL A C 1
ATOM 901 O O . VAL A 1 119 ? 4.776 -2.923 6.204 1.00 92.44 119 VAL A O 1
ATOM 904 N N . GLU A 1 120 ? 6.610 -1.721 5.727 1.00 93.75 120 GLU A N 1
ATOM 905 C CA . GLU A 1 120 ? 7.287 -1.765 7.031 1.00 93.75 120 GLU A CA 1
ATOM 906 C C . GLU A 1 120 ? 6.391 -1.367 8.207 1.00 93.75 120 GLU A C 1
ATOM 908 O O . GLU A 1 120 ? 6.450 -2.007 9.254 1.00 93.75 120 GLU A O 1
ATOM 913 N N . GLY A 1 121 ? 5.540 -0.346 8.071 1.00 94.31 121 GLY A N 1
ATOM 914 C CA . GLY A 1 121 ? 4.633 0.053 9.156 1.00 94.31 121 GLY A CA 1
ATOM 915 C C . GLY A 1 121 ? 3.605 -1.039 9.475 1.00 94.31 121 GLY A C 1
ATOM 916 O O . GLY A 1 121 ? 3.415 -1.401 10.634 1.00 94.31 121 GLY A O 1
ATOM 917 N N . THR A 1 122 ? 3.005 -1.641 8.444 1.00 95.38 122 THR A N 1
ATOM 918 C CA . THR A 1 122 ? 2.080 -2.774 8.589 1.00 95.38 122 THR A CA 1
ATOM 919 C C . THR A 1 122 ? 2.796 -3.996 9.144 1.00 95.38 122 THR A C 1
ATOM 921 O O . THR A 1 122 ? 2.289 -4.610 10.079 1.00 95.38 122 THR A O 1
ATOM 924 N N . ALA A 1 123 ? 3.974 -4.330 8.605 1.00 94.31 123 ALA A N 1
ATOM 925 C CA . ALA A 1 123 ? 4.790 -5.439 9.087 1.00 94.31 123 ALA A CA 1
ATOM 926 C C . ALA A 1 123 ? 5.107 -5.280 10.582 1.00 94.31 123 ALA A C 1
ATOM 928 O O . ALA A 1 123 ? 4.880 -6.204 11.361 1.00 94.31 123 ALA A O 1
ATOM 929 N N . SER A 1 124 ? 5.523 -4.081 10.998 1.00 94.81 124 SER A N 1
ATOM 930 C CA . SER A 1 124 ? 5.805 -3.760 12.397 1.00 94.81 124 SER A CA 1
ATOM 931 C C . SER A 1 124 ? 4.563 -3.904 13.281 1.00 94.81 124 SER A C 1
ATOM 933 O O . SER A 1 124 ? 4.644 -4.543 14.328 1.00 94.81 124 SER A O 1
ATOM 935 N N . ALA A 1 125 ? 3.409 -3.388 12.846 1.00 95.50 125 ALA A N 1
ATOM 936 C CA . ALA A 1 125 ? 2.164 -3.443 13.614 1.00 95.50 125 ALA A CA 1
ATOM 937 C C . ALA A 1 125 ? 1.654 -4.874 13.847 1.00 95.50 125 ALA A C 1
ATOM 939 O O . ALA A 1 125 ? 1.082 -5.163 14.896 1.00 95.50 125 ALA A O 1
ATOM 940 N N . ILE A 1 126 ? 1.870 -5.785 12.894 1.00 95.19 126 ILE A N 1
ATOM 941 C CA . ILE A 1 126 ? 1.463 -7.191 13.033 1.00 95.19 126 ILE A CA 1
ATOM 942 C C . ILE A 1 126 ? 2.552 -8.097 13.627 1.00 95.19 126 ILE A C 1
ATOM 944 O O . ILE A 1 126 ? 2.325 -9.300 13.760 1.00 95.19 126 ILE A O 1
ATOM 948 N N . GLY A 1 127 ? 3.722 -7.545 13.966 1.00 93.56 127 GLY A N 1
ATOM 949 C CA . GLY A 1 127 ? 4.857 -8.291 14.515 1.00 93.56 127 GLY A CA 1
ATOM 950 C C . GLY A 1 127 ? 5.627 -9.129 13.489 1.00 93.56 127 GLY A C 1
ATOM 951 O O . GLY A 1 127 ? 6.311 -10.079 13.867 1.00 93.56 127 GLY A O 1
ATOM 952 N N . ALA A 1 128 ? 5.510 -8.821 12.195 1.00 92.75 128 ALA A N 1
ATOM 953 C CA . ALA A 1 128 ? 6.301 -9.473 11.159 1.00 92.75 128 ALA A CA 1
ATOM 954 C C . ALA A 1 128 ? 7.767 -8.991 11.219 1.00 92.75 128 ALA A C 1
ATOM 956 O O . ALA A 1 128 ? 8.003 -7.793 11.406 1.00 92.75 128 ALA A O 1
ATOM 957 N N . PRO A 1 129 ? 8.763 -9.884 11.059 1.00 91.00 129 PRO A N 1
ATOM 958 C CA . PRO A 1 129 ? 10.170 -9.493 11.090 1.00 91.00 129 PRO A CA 1
ATOM 959 C C . PRO A 1 129 ? 10.532 -8.501 9.977 1.00 91.00 129 PRO A C 1
ATOM 961 O O . PRO A 1 129 ? 10.238 -8.733 8.807 1.00 91.00 129 PRO A O 1
ATOM 964 N N . ILE A 1 130 ? 11.219 -7.418 10.345 1.00 91.31 130 ILE A N 1
ATOM 965 C CA . ILE A 1 130 ? 11.797 -6.439 9.415 1.00 91.31 130 ILE A CA 1
ATOM 966 C C . ILE A 1 130 ? 13.308 -6.510 9.587 1.00 91.31 130 ILE A C 1
ATOM 968 O O . ILE A 1 130 ? 13.827 -6.108 10.629 1.00 91.31 130 ILE A O 1
ATOM 972 N N . ILE A 1 131 ? 14.013 -7.050 8.591 1.00 89.88 131 ILE A N 1
ATOM 973 C CA . ILE A 1 131 ? 15.457 -7.292 8.693 1.00 89.88 131 ILE A CA 1
ATOM 974 C C . ILE A 1 131 ? 16.190 -6.676 7.488 1.00 89.88 131 ILE A C 1
ATOM 976 O O . ILE A 1 131 ? 16.479 -7.362 6.506 1.00 89.88 131 ILE A O 1
ATOM 980 N N . PRO A 1 132 ? 16.545 -5.378 7.562 1.00 88.25 132 PRO A N 1
ATOM 981 C CA . PRO A 1 132 ? 17.117 -4.632 6.434 1.00 88.25 132 PRO A CA 1
ATOM 982 C C . PRO A 1 132 ? 18.508 -5.091 5.983 1.00 88.25 132 PRO A C 1
ATOM 984 O O . PRO A 1 132 ? 19.018 -4.610 4.976 1.00 88.25 132 PRO A O 1
ATOM 987 N N . SER A 1 133 ? 19.170 -5.977 6.731 1.00 84.69 133 SER A N 1
ATOM 988 C CA . SER A 1 133 ? 20.495 -6.493 6.368 1.00 84.69 133 SER A CA 1
ATOM 989 C C . SER A 1 133 ? 20.458 -7.544 5.255 1.00 84.69 133 SER A C 1
ATOM 991 O O . SER A 1 133 ? 21.498 -7.784 4.634 1.00 84.69 133 SER A O 1
ATOM 993 N N . TYR A 1 134 ? 19.300 -8.168 5.019 1.00 79.94 134 TYR A N 1
ATOM 994 C CA . TYR A 1 134 ? 19.109 -9.154 3.951 1.00 79.94 134 TYR A CA 1
ATOM 995 C C . TYR A 1 134 ? 17.797 -8.985 3.171 1.00 79.94 134 TYR A C 1
ATOM 997 O O . TYR A 1 134 ? 17.706 -9.513 2.074 1.00 79.94 134 TYR A O 1
ATOM 1005 N N . MET A 1 135 ? 16.790 -8.278 3.702 1.00 84.81 135 MET A N 1
ATOM 1006 C CA . MET A 1 135 ? 15.520 -8.049 3.002 1.00 84.81 135 MET A CA 1
ATOM 1007 C C . MET A 1 135 ? 15.513 -6.684 2.324 1.00 84.81 135 MET A C 1
ATOM 1009 O O . MET A 1 135 ? 15.671 -5.686 3.036 1.00 84.81 135 MET A O 1
ATOM 1013 N N . PRO A 1 136 ? 15.252 -6.599 1.011 1.00 87.56 136 PRO A N 1
ATOM 1014 C CA . PRO A 1 136 ? 15.007 -5.325 0.354 1.00 87.56 136 PRO A CA 1
ATOM 1015 C C . PRO A 1 136 ? 13.835 -4.577 0.996 1.00 87.56 136 PRO A C 1
ATOM 1017 O O . PRO A 1 136 ? 12.791 -5.156 1.306 1.00 87.56 136 PRO A O 1
ATOM 1020 N N . ALA A 1 137 ? 14.032 -3.284 1.227 1.00 88.81 137 ALA A N 1
ATOM 1021 C CA . ALA A 1 137 ? 13.013 -2.397 1.761 1.00 88.81 137 ALA A CA 1
ATOM 1022 C C . ALA A 1 137 ? 11.903 -2.144 0.735 1.00 88.81 137 ALA A C 1
ATOM 1024 O O . ALA A 1 137 ? 12.144 -2.088 -0.475 1.00 88.81 137 ALA A O 1
ATOM 1025 N N . SER A 1 138 ? 10.692 -1.890 1.220 1.00 85.31 138 SER A N 1
ATOM 1026 C CA . SER A 1 138 ? 9.582 -1.466 0.368 1.00 85.31 138 SER A CA 1
ATOM 1027 C C . SER A 1 138 ? 9.923 -0.143 -0.311 1.00 85.31 138 SER A C 1
ATOM 1029 O O . SER A 1 138 ? 10.484 0.764 0.306 1.00 85.31 138 SER A O 1
ATOM 1031 N N . TYR A 1 139 ? 9.592 -0.041 -1.600 1.00 79.50 139 TYR A N 1
ATOM 1032 C CA . TYR A 1 139 ? 9.945 1.095 -2.465 1.00 79.50 139 TYR A CA 1
ATOM 1033 C C . TYR A 1 139 ? 11.459 1.335 -2.639 1.00 79.50 139 TYR A C 1
ATOM 1035 O O . TYR A 1 139 ? 11.849 2.322 -3.264 1.00 79.50 139 TYR A O 1
ATOM 1043 N N . GLY A 1 140 ? 12.309 0.454 -2.103 1.00 81.38 140 GLY A N 1
ATOM 1044 C CA . GLY A 1 140 ? 13.753 0.508 -2.269 1.00 81.38 140 GLY A CA 1
ATOM 1045 C C . GLY A 1 140 ? 14.192 0.043 -3.652 1.00 81.38 140 GLY A C 1
ATOM 1046 O O . GLY A 1 140 ? 13.573 -0.821 -4.269 1.00 81.38 140 GLY A O 1
ATOM 1047 N N . VAL A 1 141 ? 15.294 0.618 -4.129 1.00 77.62 141 VAL A N 1
ATOM 1048 C CA . VAL A 1 141 ? 16.010 0.141 -5.319 1.00 77.62 141 VAL A CA 1
ATOM 1049 C C . VAL A 1 141 ? 17.338 -0.436 -4.850 1.00 77.62 141 VAL A C 1
ATOM 1051 O O . VAL A 1 141 ? 18.384 0.206 -4.936 1.00 77.62 141 VAL A O 1
ATOM 1054 N N . THR A 1 142 ? 17.261 -1.622 -4.262 1.00 75.44 142 THR A N 1
ATOM 1055 C CA . THR A 1 142 ? 18.395 -2.382 -3.731 1.00 75.44 142 THR A CA 1
ATOM 1056 C C . THR A 1 142 ? 18.329 -3.811 -4.262 1.00 75.44 142 THR A C 1
ATOM 1058 O O . THR A 1 142 ? 17.278 -4.263 -4.716 1.00 75.44 142 THR A O 1
ATOM 1061 N N . ASP A 1 143 ? 19.470 -4.491 -4.280 1.00 73.00 143 ASP A N 1
ATOM 1062 C CA . ASP A 1 143 ? 19.596 -5.880 -4.716 1.00 73.00 143 ASP A CA 1
ATOM 1063 C C . ASP A 1 143 ? 20.005 -6.784 -3.540 1.00 73.00 143 ASP A C 1
ATOM 1065 O O . ASP A 1 143 ? 20.198 -6.318 -2.415 1.00 73.00 143 ASP A O 1
ATOM 1069 N N . ASP A 1 144 ? 20.179 -8.078 -3.814 1.00 69.44 144 ASP A N 1
ATOM 1070 C CA . ASP A 1 144 ? 20.633 -9.073 -2.832 1.00 69.44 144 ASP A CA 1
ATOM 1071 C C . ASP A 1 144 ? 22.141 -8.987 -2.530 1.00 69.44 144 ASP A C 1
ATOM 1073 O O . ASP A 1 144 ? 22.732 -9.921 -1.974 1.00 69.44 144 ASP A O 1
ATOM 1077 N N . SER A 1 145 ? 22.816 -7.895 -2.915 1.00 75.06 145 SER A N 1
ATOM 1078 C CA . SER A 1 145 ? 24.246 -7.767 -2.662 1.00 75.06 145 SER A CA 1
ATOM 1079 C C . SER A 1 145 ? 24.537 -7.668 -1.166 1.00 75.06 145 SER A C 1
ATOM 1081 O O . SER A 1 145 ? 23.864 -7.004 -0.376 1.00 75.06 145 SER A O 1
ATOM 1083 N N . THR A 1 146 ? 25.617 -8.326 -0.759 1.00 76.00 146 THR A N 1
ATOM 1084 C CA . THR A 1 146 ? 26.079 -8.322 0.632 1.00 76.00 146 THR A CA 1
ATOM 1085 C C . THR A 1 146 ? 26.898 -7.080 0.986 1.00 76.00 146 THR A C 1
ATOM 1087 O O . THR A 1 146 ? 27.473 -7.030 2.076 1.00 76.00 146 THR A O 1
ATOM 1090 N N . ASP A 1 147 ? 27.000 -6.106 0.076 1.00 87.69 147 ASP A N 1
ATOM 1091 C CA . ASP A 1 147 ? 27.851 -4.936 0.255 1.00 87.69 147 ASP A CA 1
ATOM 1092 C C . ASP A 1 147 ? 27.316 -4.008 1.355 1.00 87.69 147 ASP A C 1
ATOM 1094 O O . ASP A 1 147 ? 26.107 -3.823 1.538 1.00 87.69 147 ASP A O 1
ATOM 1098 N N . ILE A 1 148 ? 28.235 -3.411 2.114 1.00 89.69 148 ILE A N 1
ATOM 1099 C CA . ILE A 1 148 ? 27.893 -2.575 3.268 1.00 89.69 148 ILE A CA 1
ATOM 1100 C C . ILE A 1 148 ? 27.120 -1.324 2.843 1.00 89.69 148 ILE A C 1
ATOM 1102 O O . ILE A 1 148 ? 26.196 -0.905 3.542 1.00 89.69 148 ILE A O 1
ATOM 1106 N N . TRP A 1 149 ? 27.446 -0.760 1.678 1.00 88.06 149 TRP A N 1
ATOM 1107 C CA . TRP A 1 149 ? 26.775 0.421 1.140 1.00 88.06 149 TRP A CA 1
ATOM 1108 C C . TRP A 1 149 ? 25.368 0.114 0.644 1.00 88.06 149 TRP A C 1
ATOM 1110 O O . TRP A 1 149 ? 24.454 0.901 0.910 1.00 88.06 149 TRP A O 1
ATOM 1120 N N . THR A 1 150 ? 25.162 -1.042 0.009 1.00 87.06 150 THR A N 1
ATOM 1121 C CA . THR A 1 150 ? 23.819 -1.511 -0.348 1.00 87.06 150 THR A CA 1
ATOM 1122 C C . THR A 1 150 ? 22.973 -1.690 0.904 1.00 87.06 150 THR A C 1
ATOM 1124 O O . THR A 1 150 ? 21.872 -1.152 0.982 1.00 87.06 150 THR A O 1
ATOM 1127 N N . ARG A 1 151 ? 23.508 -2.353 1.937 1.00 89.44 151 ARG A N 1
ATOM 1128 C CA . ARG A 1 151 ? 22.807 -2.558 3.216 1.00 89.44 151 ARG A CA 1
ATOM 1129 C C . ARG A 1 151 ? 22.476 -1.253 3.931 1.00 89.44 151 ARG A C 1
ATOM 1131 O O . ARG A 1 151 ? 21.376 -1.106 4.456 1.00 89.44 151 ARG A O 1
ATOM 1138 N N . PHE A 1 152 ? 23.400 -0.295 3.938 1.00 90.56 152 PHE A N 1
ATOM 1139 C CA . PHE A 1 152 ? 23.150 1.031 4.498 1.00 90.56 152 PHE A CA 1
ATOM 1140 C C . PHE A 1 152 ? 22.049 1.766 3.723 1.00 90.56 152 PHE A C 1
ATOM 1142 O O . PHE A 1 152 ? 21.113 2.292 4.321 1.00 90.56 152 PHE A O 1
ATOM 1149 N N . THR A 1 153 ? 22.110 1.743 2.391 1.00 89.81 153 THR A N 1
ATOM 1150 C CA . THR A 1 153 ? 21.077 2.329 1.524 1.00 89.81 153 THR A CA 1
ATOM 1151 C C . THR A 1 153 ? 19.718 1.679 1.774 1.00 89.81 153 THR A C 1
ATOM 1153 O O . THR A 1 153 ? 18.712 2.370 1.934 1.00 89.81 153 THR A O 1
ATOM 1156 N N . ASN A 1 154 ? 19.691 0.354 1.903 1.00 91.94 154 ASN A N 1
ATOM 1157 C CA . ASN A 1 154 ? 18.491 -0.410 2.202 1.00 91.94 154 ASN A CA 1
ATOM 1158 C C . ASN A 1 154 ? 17.896 -0.070 3.577 1.00 91.94 154 ASN A C 1
ATOM 1160 O O . ASN A 1 154 ? 16.681 0.080 3.719 1.00 91.94 154 ASN A O 1
ATOM 1164 N N . LEU A 1 155 ? 18.745 0.124 4.589 1.00 92.56 155 LEU A N 1
ATOM 1165 C CA . LEU A 1 155 ? 18.322 0.592 5.908 1.00 92.56 155 LEU A CA 1
ATOM 1166 C C . LEU A 1 155 ? 17.665 1.979 5.828 1.00 92.56 155 LEU A C 1
ATOM 1168 O O . LEU A 1 155 ? 16.625 2.202 6.449 1.00 92.56 155 LEU A O 1
ATOM 1172 N N . MET A 1 156 ? 18.220 2.891 5.024 1.00 92.75 156 MET A N 1
ATOM 1173 C CA . MET A 1 156 ? 17.623 4.211 4.800 1.00 92.75 156 MET A CA 1
ATOM 1174 C C . MET A 1 156 ? 16.258 4.116 4.109 1.00 92.75 156 MET A C 1
ATOM 1176 O O . MET A 1 156 ? 15.322 4.801 4.520 1.00 92.75 156 MET A O 1
ATOM 1180 N N . PHE A 1 157 ? 16.112 3.243 3.108 1.00 92.94 157 PHE A N 1
ATOM 1181 C CA . PHE A 1 157 ? 14.816 2.971 2.477 1.00 92.94 157 PHE A CA 1
ATOM 1182 C C . PHE A 1 157 ? 13.804 2.368 3.455 1.00 92.94 157 PHE A C 1
ATOM 1184 O O . PHE A 1 157 ? 12.657 2.808 3.483 1.00 92.94 157 PHE A O 1
ATOM 1191 N N . THR A 1 158 ? 14.233 1.439 4.314 1.00 93.62 158 THR A N 1
ATOM 1192 C CA . THR A 1 158 ? 13.380 0.851 5.363 1.00 93.62 158 THR A CA 1
ATOM 1193 C C . THR A 1 158 ? 12.821 1.950 6.269 1.00 93.62 158 THR A C 1
ATOM 1195 O O . THR A 1 158 ? 11.615 2.018 6.508 1.00 93.62 158 THR A O 1
ATOM 1198 N N . GLY A 1 159 ? 13.689 2.854 6.739 1.00 94.19 159 GLY A N 1
ATOM 1199 C CA . GLY A 1 159 ? 13.286 3.989 7.570 1.00 94.19 159 GLY A CA 1
ATOM 1200 C C . GLY A 1 159 ? 12.352 4.959 6.842 1.00 94.19 159 GLY A C 1
ATOM 1201 O O . GLY A 1 159 ? 11.354 5.392 7.415 1.00 94.19 159 GLY A O 1
ATOM 1202 N N . ALA A 1 160 ? 12.633 5.265 5.571 1.00 93.19 160 ALA A N 1
ATOM 1203 C CA . ALA A 1 160 ? 11.794 6.137 4.749 1.00 93.19 160 ALA A CA 1
ATOM 1204 C C . ALA A 1 160 ? 10.395 5.547 4.515 1.00 93.19 160 ALA A C 1
ATOM 1206 O O . ALA A 1 160 ? 9.401 6.267 4.599 1.00 93.19 160 ALA A O 1
ATOM 1207 N N . SER A 1 161 ? 10.308 4.242 4.269 1.00 92.94 161 SER A N 1
ATOM 1208 C CA . SER A 1 161 ? 9.040 3.548 4.062 1.00 92.94 161 SER A CA 1
ATOM 1209 C C . SER A 1 161 ? 8.216 3.428 5.352 1.00 92.94 161 SER A C 1
ATOM 1211 O O . SER A 1 161 ? 7.008 3.689 5.362 1.00 92.94 161 SER A O 1
ATOM 1213 N N . TRP A 1 162 ? 8.873 3.147 6.484 1.00 94.31 162 TRP A N 1
ATOM 1214 C CA . TRP A 1 162 ? 8.230 3.206 7.798 1.00 94.31 162 TRP A CA 1
ATOM 1215 C C . TRP A 1 162 ? 7.713 4.618 8.114 1.00 94.31 162 TRP A C 1
ATOM 1217 O O . TRP A 1 162 ? 6.564 4.778 8.536 1.00 94.31 162 TRP A O 1
ATOM 1227 N N . TYR A 1 163 ? 8.521 5.654 7.854 1.00 94.19 163 TYR A N 1
ATOM 1228 C CA . TYR A 1 163 ? 8.118 7.055 8.012 1.00 94.19 163 TYR A CA 1
ATOM 1229 C C . TYR A 1 163 ? 6.936 7.412 7.107 1.00 94.19 163 TYR A C 1
ATOM 1231 O O . TYR A 1 163 ? 6.021 8.114 7.533 1.00 94.19 163 TYR A O 1
ATOM 1239 N N . PHE A 1 164 ? 6.916 6.899 5.875 1.00 92.62 164 PHE A N 1
ATOM 1240 C CA . PHE A 1 164 ? 5.812 7.113 4.948 1.00 92.62 164 PHE A CA 1
ATOM 1241 C C . PHE A 1 164 ? 4.482 6.614 5.514 1.00 92.62 164 PHE A C 1
ATOM 1243 O O . PHE A 1 164 ? 3.541 7.400 5.646 1.00 92.62 164 PHE A O 1
ATOM 1250 N N . GLN A 1 165 ? 4.405 5.344 5.920 1.00 93.12 165 GLN A N 1
ATOM 1251 C CA . GLN A 1 165 ? 3.156 4.805 6.457 1.00 93.12 165 GLN A CA 1
ATOM 1252 C C . GLN A 1 165 ? 2.758 5.464 7.780 1.00 93.12 165 GLN A C 1
ATOM 1254 O O . GLN A 1 165 ? 1.595 5.820 7.960 1.00 93.12 165 GLN A O 1
ATOM 1259 N N . THR A 1 166 ? 3.704 5.664 8.700 1.00 94.31 166 THR A N 1
ATOM 1260 C CA . THR A 1 166 ? 3.414 6.298 9.998 1.00 94.31 166 THR A CA 1
ATOM 1261 C C . THR A 1 166 ? 3.013 7.761 9.863 1.00 94.31 166 THR A C 1
ATOM 1263 O O . THR A 1 166 ? 2.128 8.207 10.595 1.00 94.31 166 THR A O 1
ATOM 1266 N N . GLY A 1 167 ? 3.578 8.494 8.902 1.00 94.50 167 GLY A N 1
ATOM 1267 C CA . GLY A 1 167 ? 3.182 9.862 8.582 1.00 94.50 167 GLY A CA 1
ATOM 1268 C C . GLY A 1 167 ? 1.746 9.946 8.063 1.00 94.50 167 GLY A C 1
ATOM 1269 O O . GLY A 1 167 ? 0.968 10.765 8.556 1.00 94.50 167 GLY A O 1
ATOM 1270 N N . VAL A 1 168 ? 1.366 9.068 7.126 1.00 94.00 168 VAL A N 1
ATOM 1271 C CA . VAL A 1 168 ? -0.012 9.004 6.604 1.00 94.00 168 VAL A CA 1
ATOM 1272 C C . VAL A 1 168 ? -0.991 8.598 7.708 1.00 94.00 168 VAL A C 1
ATOM 1274 O O . VAL A 1 168 ? -1.991 9.289 7.911 1.00 94.00 168 VAL A O 1
ATOM 1277 N N . VAL A 1 169 ? -0.686 7.545 8.476 1.00 95.94 169 VAL A N 1
ATOM 1278 C CA . VAL A 1 169 ? -1.534 7.106 9.598 1.00 95.94 169 VAL A CA 1
ATOM 1279 C C . VAL A 1 169 ? -1.707 8.210 10.633 1.00 95.94 169 VAL A C 1
ATOM 1281 O O . VAL A 1 169 ? -2.831 8.481 11.033 1.00 95.94 169 VAL A O 1
ATOM 1284 N N . SER A 1 170 ? -0.637 8.911 11.017 1.00 95.56 170 SER A N 1
ATOM 1285 C CA . SER A 1 170 ? -0.720 9.997 12.006 1.00 95.56 170 SER A CA 1
ATOM 1286 C C . SER A 1 170 ? -1.671 11.115 11.568 1.00 95.56 170 SER A C 1
ATOM 1288 O O . SER A 1 170 ? -2.404 11.672 12.389 1.00 95.56 170 SER A O 1
ATOM 1290 N N . ALA A 1 171 ? -1.685 11.446 10.272 1.00 94.12 171 ALA A N 1
ATOM 1291 C CA . ALA A 1 171 ? -2.597 12.445 9.724 1.00 94.12 171 ALA A CA 1
ATOM 1292 C C . ALA A 1 171 ? -4.063 11.977 9.772 1.00 94.12 171 ALA A C 1
ATOM 1294 O O . ALA A 1 171 ? -4.946 12.764 10.123 1.00 94.12 171 ALA A O 1
ATOM 1295 N N . ILE A 1 172 ? -4.316 10.701 9.465 1.00 94.19 172 ILE A N 1
ATOM 1296 C CA . ILE A 1 172 ? -5.659 10.112 9.506 1.00 94.19 172 ILE A CA 1
ATOM 1297 C C . ILE A 1 172 ? -6.149 9.911 10.943 1.00 94.19 172 ILE A C 1
ATOM 1299 O O . ILE A 1 172 ? -7.277 10.291 11.244 1.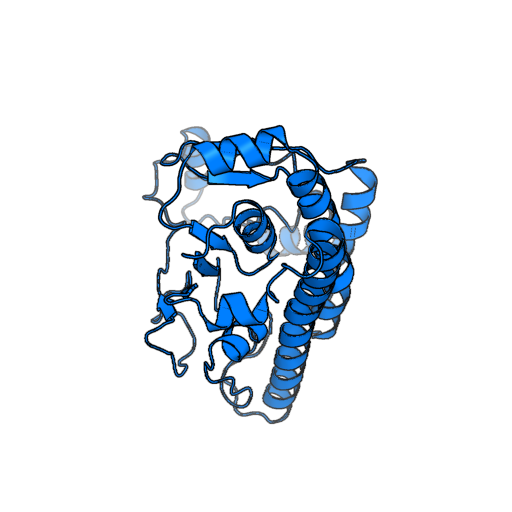00 94.19 172 ILE A O 1
ATOM 1303 N N . ASP A 1 173 ? -5.316 9.407 11.852 1.00 94.75 173 ASP A N 1
ATOM 1304 C CA . ASP A 1 173 ? -5.655 9.243 13.271 1.00 94.75 173 ASP A CA 1
ATOM 1305 C C . ASP A 1 173 ? -6.065 10.579 13.904 1.00 94.75 173 ASP A C 1
ATOM 1307 O O . ASP A 1 173 ? -7.019 10.637 14.683 1.00 94.75 173 ASP A O 1
ATOM 1311 N N . ARG A 1 174 ? -5.381 11.678 13.549 1.00 94.31 174 ARG A N 1
ATOM 1312 C CA . ARG A 1 174 ? -5.766 13.023 14.003 1.00 94.31 174 ARG A CA 1
ATOM 1313 C C . ARG A 1 174 ? -7.168 13.392 13.519 1.00 94.31 174 ARG A C 1
ATOM 1315 O O . ARG A 1 174 ? -7.990 13.817 14.326 1.00 94.31 174 ARG A O 1
ATOM 1322 N N . LEU A 1 175 ? -7.458 13.177 12.235 1.00 93.81 175 LEU A N 1
ATOM 1323 C CA . LEU A 1 175 ? -8.781 13.436 11.663 1.00 93.81 175 LEU A CA 1
ATOM 1324 C C . LEU A 1 175 ? -9.870 12.573 12.322 1.00 93.81 175 LEU A C 1
ATOM 1326 O O . LEU A 1 175 ? -10.951 13.077 12.627 1.00 93.81 175 LEU A O 1
ATOM 1330 N N . LEU A 1 176 ? -9.602 11.288 12.567 1.00 93.50 176 LEU A N 1
ATOM 1331 C CA . LEU A 1 176 ? -10.562 10.387 13.209 1.00 93.50 176 LEU A CA 1
ATOM 1332 C C . LEU A 1 176 ? -10.868 10.819 14.643 1.00 93.50 176 LEU A C 1
ATOM 1334 O O . LEU A 1 176 ? -12.037 10.855 15.023 1.00 93.50 176 LEU A O 1
ATOM 1338 N N . LYS A 1 177 ? -9.856 11.232 15.413 1.00 92.75 177 LYS A N 1
ATOM 1339 C CA . LYS A 1 177 ? -10.057 11.800 16.756 1.00 92.75 177 LYS A CA 1
ATOM 1340 C C . LYS A 1 177 ? -10.898 13.077 16.725 1.00 92.75 177 LYS A C 1
ATOM 1342 O O . LYS A 1 177 ? -11.745 13.264 17.594 1.00 92.75 177 LYS A O 1
ATOM 1347 N N . GLU A 1 178 ? -10.713 13.936 15.725 1.00 92.31 178 GLU A N 1
ATOM 1348 C CA . GLU A 1 178 ? -11.510 15.159 15.560 1.00 92.31 178 GLU A CA 1
ATOM 1349 C C . GLU A 1 178 ? -12.973 14.860 15.181 1.00 92.31 178 GLU A C 1
ATOM 1351 O O . GLU A 1 178 ? -13.897 15.431 15.765 1.00 92.31 178 GLU A O 1
ATOM 1356 N N . LYS A 1 179 ? -13.202 13.950 14.224 1.00 90.69 179 LYS A N 1
ATOM 1357 C CA . LYS A 1 179 ? -14.535 13.663 13.660 1.00 90.69 179 LYS A CA 1
ATOM 1358 C C . LYS A 1 179 ? -15.358 12.681 14.500 1.00 90.69 179 LYS A C 1
ATOM 1360 O O . LYS A 1 179 ? -16.557 12.890 14.679 1.00 90.69 179 LYS A O 1
ATOM 1365 N N . LEU A 1 180 ? -14.732 11.626 15.023 1.00 86.50 180 LEU A N 1
ATOM 1366 C CA . LEU A 1 180 ? -15.386 10.548 15.782 1.00 86.50 180 LEU A CA 1
ATOM 1367 C C . LEU A 1 180 ? -15.206 10.683 17.310 1.00 86.50 180 LEU A C 1
ATOM 1369 O O . LEU A 1 180 ? -15.804 9.913 18.066 1.00 86.50 180 LEU A O 1
ATOM 1373 N N . ARG A 1 181 ? -14.466 11.707 17.776 1.00 78.44 181 ARG A N 1
ATOM 1374 C CA . ARG A 1 181 ? -14.159 12.006 19.194 1.00 78.44 181 ARG A CA 1
ATOM 1375 C C . ARG A 1 181 ? -13.374 10.871 19.878 1.00 78.44 181 ARG A C 1
ATOM 1377 O O . ARG A 1 181 ? -12.760 10.047 19.209 1.00 78.44 181 ARG A O 1
ATOM 1384 N N . GLU A 1 182 ? -13.376 10.814 21.214 1.00 67.69 182 GLU A N 1
ATOM 1385 C CA . GLU A 1 182 ? -12.608 9.849 22.036 1.00 67.69 182 GLU A CA 1
ATOM 1386 C C . GLU A 1 182 ? -12.927 8.360 21.789 1.00 67.69 182 GLU A C 1
ATOM 1388 O O . GLU A 1 182 ? -12.332 7.491 22.415 1.00 67.69 182 GLU A O 1
ATOM 1393 N N . LYS A 1 183 ? -13.861 8.039 20.887 1.00 74.44 183 LYS A N 1
ATOM 1394 C CA . LYS A 1 183 ? -14.200 6.657 20.529 1.00 74.44 183 LYS A CA 1
ATOM 1395 C C . LYS A 1 183 ? -13.348 6.086 19.394 1.00 74.44 183 LYS A C 1
ATOM 1397 O O . LYS A 1 183 ? -13.474 4.896 19.135 1.00 74.44 183 LYS A O 1
ATOM 1402 N N . ALA A 1 184 ? -12.536 6.900 18.717 1.00 86.12 184 ALA A N 1
ATOM 1403 C CA . ALA A 1 184 ? -11.712 6.436 17.606 1.00 86.12 184 ALA A CA 1
ATOM 1404 C C . ALA A 1 184 ? -10.559 5.547 18.095 1.00 86.12 184 ALA A C 1
ATOM 1406 O O . ALA A 1 184 ? -9.688 6.002 18.844 1.00 86.12 184 ALA A O 1
ATOM 1407 N N . THR A 1 185 ? -10.539 4.297 17.636 1.00 91.94 185 THR A N 1
ATOM 1408 C CA . THR A 1 185 ? -9.423 3.374 17.864 1.00 91.94 185 THR A CA 1
ATOM 1409 C C . THR A 1 185 ? -8.223 3.795 17.003 1.00 91.94 185 THR A C 1
ATOM 1411 O O . THR A 1 185 ? -8.413 4.056 15.813 1.00 91.94 185 THR A O 1
ATOM 1414 N N . PRO A 1 186 ? -6.991 3.861 17.546 1.00 94.50 186 PRO A N 1
ATOM 1415 C CA . PRO A 1 186 ? -5.801 4.117 16.737 1.00 94.50 186 PRO A CA 1
ATOM 1416 C C . PRO A 1 186 ? -5.659 3.097 15.603 1.00 94.50 186 PRO A C 1
ATOM 1418 O O . PRO A 1 186 ? -5.828 1.893 15.817 1.00 94.50 186 PRO A O 1
ATOM 1421 N N . ILE A 1 187 ? -5.303 3.548 14.400 1.00 95.56 187 ILE A N 1
ATOM 1422 C CA . ILE A 1 187 ? -5.215 2.666 13.224 1.00 95.56 187 ILE A CA 1
ATOM 1423 C C . ILE A 1 187 ? -4.244 1.497 13.445 1.00 95.56 187 ILE A C 1
ATOM 1425 O O . ILE A 1 187 ? -4.533 0.371 13.037 1.00 95.56 187 ILE A O 1
ATOM 1429 N N . TRP A 1 188 ? -3.115 1.724 14.120 1.00 96.19 188 TRP A N 1
ATOM 1430 C CA . TRP A 1 188 ? -2.153 0.655 14.408 1.00 96.19 188 TRP A CA 1
ATOM 1431 C C . TRP A 1 188 ? -2.707 -0.421 15.354 1.00 96.19 188 TRP A C 1
ATOM 1433 O O . TRP A 1 188 ? -2.382 -1.600 15.195 1.00 96.19 188 TRP A O 1
ATOM 1443 N N . ASP A 1 189 ? -3.610 -0.054 16.265 1.00 95.62 189 ASP A N 1
ATOM 1444 C CA . ASP A 1 189 ? -4.305 -1.006 17.139 1.00 95.62 189 ASP A CA 1
ATOM 1445 C C . ASP A 1 189 ? -5.329 -1.827 16.344 1.00 95.62 189 ASP A C 1
ATOM 1447 O O . ASP A 1 189 ? -5.493 -3.024 16.578 1.00 95.62 189 ASP A O 1
ATOM 1451 N N . ILE A 1 190 ? -5.983 -1.221 15.348 1.00 95.69 190 ILE A N 1
ATOM 1452 C CA . ILE A 1 190 ? -6.873 -1.947 14.430 1.00 95.69 190 ILE A CA 1
ATOM 1453 C C . ILE A 1 190 ? -6.062 -2.958 13.607 1.00 95.69 190 ILE A C 1
ATOM 1455 O O . ILE A 1 190 ? -6.423 -4.132 13.547 1.00 95.69 190 ILE A O 1
ATOM 1459 N N . ILE A 1 191 ? -4.948 -2.526 13.005 1.00 96.25 191 ILE A N 1
ATOM 1460 C CA . ILE A 1 191 ? -4.101 -3.368 12.141 1.00 96.25 191 ILE A CA 1
ATOM 1461 C C . ILE A 1 191 ? -3.480 -4.531 12.923 1.00 96.25 191 ILE A C 1
ATOM 1463 O O . ILE A 1 191 ? -3.508 -5.670 12.454 1.00 96.25 191 ILE A O 1
ATOM 1467 N N . SER A 1 192 ? -2.954 -4.277 14.123 1.00 95.75 192 SER A N 1
ATOM 1468 C CA . SER A 1 192 ? -2.360 -5.327 14.964 1.00 95.75 192 SER A CA 1
ATOM 1469 C C . SER A 1 192 ? -3.372 -6.423 15.334 1.00 95.75 192 SER A C 1
ATOM 1471 O O . SER A 1 192 ? -3.016 -7.607 15.362 1.00 95.75 192 SER A O 1
ATOM 1473 N N . ASN A 1 193 ? -4.648 -6.059 15.507 1.00 95.06 193 ASN A N 1
ATOM 1474 C CA . ASN A 1 193 ? -5.747 -6.979 15.814 1.00 95.06 193 ASN A CA 1
ATOM 1475 C C . ASN A 1 193 ? -6.357 -7.696 14.593 1.00 95.06 193 ASN A C 1
ATOM 1477 O O . ASN A 1 193 ? -7.153 -8.618 14.777 1.00 95.06 193 ASN A O 1
ATOM 1481 N N . MET A 1 194 ? -5.987 -7.347 13.353 1.00 94.75 194 MET A N 1
ATOM 1482 C CA . MET A 1 194 ? -6.507 -8.032 12.157 1.00 94.75 194 MET A CA 1
ATOM 1483 C C . MET A 1 194 ? -6.111 -9.510 12.149 1.00 94.75 194 MET A C 1
ATOM 1485 O O . MET A 1 194 ? -4.960 -9.844 12.424 1.00 94.75 194 MET A O 1
ATOM 1489 N N . SER A 1 195 ? -7.032 -10.407 11.790 1.00 93.19 195 SER A N 1
ATOM 1490 C CA . SER A 1 195 ? -6.732 -11.845 11.687 1.00 93.19 195 SER A CA 1
ATOM 1491 C C . SER A 1 195 ? -5.926 -12.196 10.438 1.00 93.19 195 SER A C 1
ATOM 1493 O O . SER A 1 195 ? -5.117 -13.119 10.489 1.00 93.19 195 SER A O 1
ATOM 1495 N N . TRP A 1 196 ? -6.123 -11.447 9.347 1.00 95.75 196 TRP A N 1
ATOM 1496 C CA . TRP A 1 196 ? -5.437 -11.652 8.075 1.00 95.75 196 TRP A CA 1
ATOM 1497 C C . TRP A 1 196 ? -5.041 -10.333 7.416 1.00 95.75 196 TRP A C 1
ATOM 1499 O O . TRP A 1 196 ? -5.783 -9.348 7.461 1.00 95.75 196 TRP A O 1
ATOM 1509 N N . VAL A 1 197 ? -3.885 -10.361 6.756 1.00 96.75 197 VAL A N 1
ATOM 1510 C CA . VAL A 1 197 ? -3.400 -9.329 5.842 1.00 96.75 197 VAL A CA 1
ATOM 1511 C C . VAL A 1 197 ? -3.103 -9.997 4.504 1.00 96.75 197 VAL A C 1
ATOM 1513 O O . VAL A 1 197 ? -2.220 -10.847 4.403 1.00 96.75 197 VAL A O 1
ATOM 1516 N N . LEU A 1 198 ? -3.866 -9.634 3.479 1.00 96.38 198 LEU A N 1
ATOM 1517 C CA . LEU A 1 198 ? -3.689 -10.115 2.116 1.00 96.38 198 LEU A CA 1
ATOM 1518 C C . LEU A 1 198 ? -2.576 -9.319 1.436 1.00 96.38 198 LEU A C 1
ATOM 1520 O O . LEU A 1 198 ? -2.543 -8.096 1.536 1.00 96.38 198 LEU A O 1
ATOM 1524 N N . VAL A 1 199 ? -1.680 -9.992 0.726 1.00 94.44 199 VAL A N 1
ATOM 1525 C CA . VAL A 1 199 ? -0.566 -9.351 0.015 1.00 94.44 199 VAL A CA 1
ATOM 1526 C C . VAL A 1 199 ? -0.564 -9.856 -1.419 1.00 94.44 199 VAL A C 1
ATOM 1528 O O . VAL A 1 199 ? -0.473 -11.063 -1.654 1.00 94.44 199 VAL A O 1
ATOM 1531 N N . ASN A 1 200 ? -0.679 -8.953 -2.392 1.00 93.38 200 ASN A N 1
ATOM 1532 C CA . ASN A 1 200 ? -0.684 -9.302 -3.814 1.00 93.38 200 ASN A CA 1
ATOM 1533 C C . ASN A 1 200 ? 0.745 -9.518 -4.338 1.00 93.38 200 ASN A C 1
ATOM 1535 O O . ASN A 1 200 ? 1.240 -8.799 -5.207 1.00 93.38 200 ASN A O 1
ATOM 1539 N N . THR A 1 201 ? 1.393 -10.547 -3.801 1.00 90.38 201 THR A N 1
ATOM 1540 C CA . THR A 1 201 ? 2.738 -10.973 -4.178 1.00 90.38 201 THR A CA 1
ATOM 1541 C C . THR A 1 201 ? 2.766 -12.487 -4.348 1.00 90.38 201 THR A C 1
ATOM 1543 O O . THR A 1 201 ? 2.170 -13.206 -3.548 1.00 90.38 201 THR A O 1
ATOM 1546 N N . GLU A 1 202 ? 3.451 -12.963 -5.388 1.00 89.94 202 GLU A N 1
ATOM 1547 C CA . GLU A 1 202 ? 3.747 -14.382 -5.607 1.00 89.94 202 GLU A CA 1
ATOM 1548 C C . GLU A 1 202 ? 5.036 -14.741 -4.850 1.00 89.94 202 GLU A C 1
ATOM 1550 O O . GLU A 1 202 ? 6.083 -14.206 -5.215 1.00 89.94 202 GLU A O 1
ATOM 1555 N N . PRO A 1 203 ? 4.993 -15.609 -3.820 1.00 87.56 203 PRO A N 1
ATOM 1556 C CA . PRO A 1 203 ? 6.172 -15.958 -3.027 1.00 87.56 203 PRO A CA 1
ATOM 1557 C C . PRO A 1 203 ? 7.357 -16.463 -3.852 1.00 87.56 203 PRO A C 1
ATOM 1559 O O . PRO A 1 203 ? 8.491 -16.181 -3.498 1.00 87.56 203 PRO A O 1
ATOM 1562 N N . LEU A 1 204 ? 7.112 -17.162 -4.968 1.00 88.62 204 LEU A N 1
ATOM 1563 C CA . LEU A 1 204 ? 8.183 -17.665 -5.841 1.00 88.62 204 LEU A CA 1
ATOM 1564 C C . LEU A 1 204 ? 8.892 -16.573 -6.660 1.00 88.62 204 LEU A C 1
ATOM 1566 O O . LEU A 1 204 ? 9.915 -16.849 -7.283 1.00 88.62 204 LEU A O 1
ATOM 1570 N N . LEU A 1 205 ? 8.324 -15.368 -6.717 1.00 87.38 205 LEU A N 1
ATOM 1571 C CA . LEU A 1 205 ? 8.865 -14.216 -7.442 1.00 87.38 205 LEU A CA 1
ATOM 1572 C C . LEU A 1 205 ? 9.275 -13.072 -6.500 1.00 87.38 205 LEU A C 1
ATOM 1574 O O . LEU A 1 205 ? 9.666 -12.011 -6.985 1.00 87.38 205 LEU A O 1
ATOM 1578 N N . ASP A 1 206 ? 9.140 -13.262 -5.186 1.00 83.81 206 ASP A N 1
ATOM 1579 C CA . ASP A 1 206 ? 9.503 -12.291 -4.150 1.00 83.81 206 ASP A CA 1
ATOM 1580 C C . ASP A 1 206 ? 10.802 -12.709 -3.459 1.00 83.81 206 ASP A C 1
ATOM 1582 O O . ASP A 1 206 ? 11.253 -13.848 -3.580 1.00 83.81 206 ASP A O 1
ATOM 1586 N N . PHE A 1 207 ? 11.391 -11.785 -2.708 1.00 82.81 207 PHE A N 1
ATOM 1587 C CA . PHE A 1 207 ? 12.545 -12.095 -1.875 1.00 82.81 207 PHE A CA 1
ATOM 1588 C C . PHE A 1 207 ? 12.145 -12.981 -0.696 1.00 82.81 207 PHE A C 1
ATOM 1590 O O . PHE A 1 207 ? 11.114 -12.763 -0.047 1.00 82.81 207 PHE A O 1
ATOM 1597 N N . ASP A 1 208 ? 13.006 -13.947 -0.376 1.00 81.50 208 ASP A N 1
ATOM 1598 C CA . ASP A 1 208 ? 12.809 -14.826 0.769 1.00 81.50 208 ASP A CA 1
ATOM 1599 C C . ASP A 1 208 ? 12.784 -14.015 2.067 1.00 81.50 208 ASP A C 1
ATOM 1601 O O . ASP A 1 208 ? 13.743 -13.336 2.448 1.00 81.50 208 ASP A O 1
ATOM 1605 N N . ARG A 1 209 ? 11.666 -14.111 2.788 1.00 83.12 209 ARG A N 1
ATOM 1606 C CA . ARG A 1 209 ? 11.496 -13.454 4.081 1.00 83.12 209 ARG A CA 1
ATOM 1607 C C . ARG A 1 209 ? 10.687 -14.299 5.056 1.00 83.12 209 ARG A C 1
ATOM 1609 O O . ARG A 1 209 ? 9.724 -14.952 4.652 1.00 83.12 209 ARG A O 1
ATOM 1616 N N . PRO A 1 210 ? 11.015 -14.252 6.358 1.00 86.19 210 PRO A N 1
ATOM 1617 C CA . PRO A 1 210 ? 10.154 -14.774 7.402 1.00 86.19 210 PRO A CA 1
ATOM 1618 C C . PRO A 1 210 ? 8.769 -14.139 7.296 1.00 86.19 210 PRO A C 1
ATOM 1620 O O . PRO A 1 210 ? 8.629 -12.917 7.275 1.00 86.19 210 PRO A O 1
ATOM 1623 N N . THR A 1 211 ? 7.746 -14.982 7.243 1.00 88.44 211 THR A N 1
ATOM 1624 C CA . THR A 1 211 ? 6.352 -14.554 7.160 1.00 88.44 211 THR A CA 1
ATOM 1625 C C . THR A 1 211 ? 5.560 -15.099 8.343 1.00 88.44 211 THR A C 1
ATOM 1627 O O . THR A 1 211 ? 5.988 -16.023 9.038 1.00 88.44 211 THR A O 1
ATOM 1630 N N . LEU A 1 212 ? 4.397 -14.508 8.593 1.00 92.69 212 LEU A N 1
ATOM 1631 C CA . LEU A 1 212 ? 3.462 -14.949 9.622 1.00 92.69 212 LEU A CA 1
ATOM 1632 C C . LEU A 1 212 ? 2.269 -15.633 8.958 1.00 92.69 212 LEU A C 1
ATOM 1634 O O . LEU A 1 212 ? 1.862 -15.241 7.874 1.00 92.69 212 LEU A O 1
ATOM 1638 N N . HIS A 1 213 ? 1.620 -16.566 9.656 1.00 91.75 213 HIS A N 1
ATOM 1639 C CA . HIS A 1 213 ? 0.360 -17.179 9.202 1.00 91.75 213 HIS A CA 1
ATOM 1640 C C . HIS A 1 213 ? -0.772 -16.154 8.976 1.00 91.75 213 HIS A C 1
ATOM 1642 O O . HIS A 1 213 ? -1.736 -16.432 8.268 1.00 91.75 213 HIS A O 1
ATOM 1648 N N . LYS A 1 214 ? -0.650 -14.964 9.580 1.00 94.19 214 LYS A N 1
ATOM 1649 C CA . LYS A 1 214 ? -1.529 -13.809 9.365 1.00 94.19 214 LYS A CA 1
ATOM 1650 C C . LYS A 1 214 ? -1.376 -13.209 7.958 1.00 94.19 214 LYS A C 1
ATOM 1652 O O . LYS A 1 214 ? -2.316 -12.596 7.464 1.00 94.19 214 LYS A O 1
ATOM 1657 N N . ILE A 1 215 ? -0.221 -13.368 7.314 1.00 95.19 215 ILE A N 1
ATOM 1658 C CA . ILE A 1 215 ? 0.055 -12.843 5.975 1.00 95.19 215 ILE A CA 1
ATOM 1659 C C . ILE A 1 215 ? -0.346 -13.902 4.948 1.00 95.19 215 ILE A C 1
ATOM 1661 O O . ILE A 1 215 ? 0.206 -15.001 4.924 1.00 95.19 215 ILE A O 1
ATOM 1665 N N . VAL A 1 216 ? -1.307 -13.570 4.087 1.00 95.19 216 VAL A N 1
ATOM 1666 C CA . VAL A 1 216 ? -1.805 -14.473 3.044 1.00 95.19 216 VAL A CA 1
ATOM 1667 C C . VAL A 1 216 ? -1.426 -13.919 1.678 1.00 95.19 216 VAL A C 1
ATOM 1669 O O . VAL A 1 216 ? -1.863 -12.839 1.280 1.00 95.19 216 VAL A O 1
ATOM 1672 N N . HIS A 1 217 ? -0.622 -14.684 0.948 1.00 93.81 217 HIS A N 1
ATOM 1673 C CA . HIS A 1 217 ? -0.175 -14.323 -0.389 1.00 93.81 217 HIS A CA 1
ATOM 1674 C C . HIS A 1 217 ? -1.260 -14.630 -1.422 1.00 93.81 217 HIS A C 1
ATOM 1676 O O . HIS A 1 217 ? -1.724 -15.762 -1.550 1.00 93.81 217 HIS A O 1
ATOM 1682 N N . VAL A 1 218 ? -1.664 -13.602 -2.159 1.00 93.69 218 VAL A N 1
ATOM 1683 C CA . VAL A 1 218 ? -2.689 -13.646 -3.208 1.00 93.69 218 VAL A CA 1
ATOM 1684 C C . VAL A 1 218 ? -2.127 -13.018 -4.481 1.00 93.69 218 VAL A C 1
ATOM 1686 O O . VAL A 1 218 ? -2.680 -12.074 -5.034 1.00 93.69 218 VAL A O 1
ATOM 1689 N N . GLY A 1 219 ? -0.970 -13.508 -4.926 1.00 90.00 219 GLY A N 1
ATOM 1690 C CA . GLY A 1 219 ? -0.318 -13.030 -6.141 1.00 90.00 219 GLY A CA 1
ATOM 1691 C C . GLY A 1 219 ? -1.215 -13.154 -7.376 1.00 90.00 219 GLY A C 1
ATOM 1692 O O . GLY A 1 219 ? -1.896 -14.158 -7.585 1.00 90.00 219 GLY A O 1
ATOM 1693 N N . GLY A 1 220 ? -1.217 -12.117 -8.212 1.00 85.12 220 GLY A N 1
ATOM 1694 C CA . GLY A 1 220 ? -1.903 -12.146 -9.502 1.00 85.12 220 GLY A CA 1
ATOM 1695 C C . GLY A 1 220 ? -3.403 -11.846 -9.446 1.00 85.12 220 G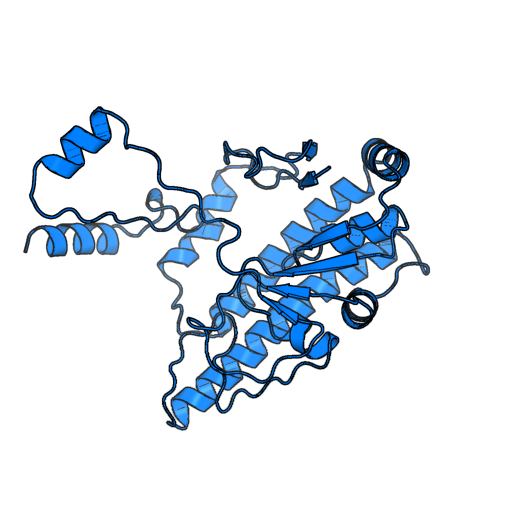LY A C 1
ATOM 1696 O O . GLY A 1 220 ? -4.095 -12.117 -10.427 1.00 85.12 220 GLY A O 1
ATOM 1697 N N . LEU A 1 221 ? -3.913 -11.230 -8.369 1.00 83.44 221 LEU A N 1
ATOM 1698 C CA . LEU A 1 221 ? -5.330 -10.828 -8.257 1.00 83.44 221 LEU A CA 1
ATOM 1699 C C . LEU A 1 221 ? -5.830 -10.007 -9.457 1.00 83.44 221 LEU A C 1
ATOM 1701 O O . LEU A 1 221 ? -6.984 -10.130 -9.867 1.00 83.44 221 LEU A O 1
ATOM 1705 N N . SER A 1 222 ? -4.951 -9.186 -10.032 1.00 78.62 222 SER A N 1
ATOM 1706 C CA . SER A 1 222 ? -5.256 -8.312 -11.171 1.00 78.62 222 SER A CA 1
ATOM 1707 C C . SER A 1 222 ? -4.992 -8.958 -12.538 1.00 78.62 222 SER A C 1
ATOM 1709 O O . SER A 1 222 ? -5.288 -8.353 -13.575 1.00 78.62 222 SER A O 1
ATOM 1711 N N . VAL A 1 223 ? -4.443 -10.178 -12.584 1.00 83.38 223 VAL A N 1
ATOM 1712 C CA . VAL A 1 223 ? -4.084 -10.857 -13.835 1.00 83.38 223 VAL A CA 1
ATOM 1713 C C . VAL A 1 223 ? -5.318 -11.535 -14.420 1.00 83.38 223 VAL A C 1
ATOM 1715 O O . VAL A 1 223 ? -5.861 -12.499 -13.886 1.00 83.38 223 VAL A O 1
ATOM 1718 N N . HIS A 1 224 ? -5.770 -11.022 -15.559 1.00 84.19 224 HIS A N 1
ATOM 1719 C CA . HIS A 1 224 ? -6.911 -11.567 -16.283 1.00 84.19 224 HIS A CA 1
ATOM 1720 C C . HIS A 1 224 ? -6.449 -12.539 -17.365 1.00 84.19 224 HIS A C 1
ATOM 1722 O O . HIS A 1 224 ? -5.356 -12.404 -17.916 1.00 84.19 224 HIS A O 1
ATOM 1728 N N . LYS A 1 225 ? -7.323 -13.484 -17.737 1.00 87.81 225 LYS A N 1
ATOM 1729 C CA . LYS A 1 225 ? -7.084 -14.309 -18.924 1.00 87.81 225 LYS A CA 1
ATOM 1730 C C . LYS A 1 225 ? -6.908 -13.393 -20.144 1.00 87.81 225 LYS A C 1
ATOM 1732 O O . LYS A 1 225 ? -7.767 -12.527 -20.357 1.00 87.81 225 LYS A O 1
ATOM 1737 N N . PRO A 1 226 ? -5.834 -13.570 -20.933 1.00 88.12 226 PRO A N 1
ATOM 1738 C CA . PRO A 1 226 ? -5.585 -12.732 -22.093 1.00 88.12 226 PRO A CA 1
ATOM 1739 C C . PRO A 1 226 ? -6.748 -12.865 -23.076 1.00 88.12 226 PRO A C 1
ATOM 1741 O O . PRO A 1 226 ? -7.215 -13.966 -23.374 1.00 88.12 226 PRO A O 1
ATOM 1744 N N . LYS A 1 227 ? -7.237 -11.724 -23.559 1.00 89.44 227 LYS A N 1
ATOM 1745 C CA . LYS A 1 227 ? -8.241 -11.661 -24.622 1.00 89.44 227 LYS A CA 1
ATOM 1746 C C . LYS A 1 227 ? -7.531 -11.451 -25.960 1.00 89.44 227 LYS A C 1
ATOM 1748 O O . LYS A 1 227 ? -6.481 -10.806 -25.973 1.00 89.44 227 LYS A O 1
ATOM 1753 N N . PRO A 1 228 ? -8.093 -11.944 -27.078 1.00 91.50 228 PRO A N 1
ATOM 1754 C CA . PRO A 1 228 ? -7.596 -11.586 -28.398 1.00 91.50 228 PRO A CA 1
ATOM 1755 C C . PRO A 1 228 ? -7.540 -10.066 -28.557 1.00 91.50 228 PRO A C 1
ATOM 1757 O O . PRO A 1 228 ? -8.439 -9.350 -28.108 1.00 91.50 228 PRO A O 1
ATOM 1760 N N . LEU A 1 229 ? -6.478 -9.581 -29.196 1.00 90.94 229 LEU A N 1
ATOM 1761 C CA . LEU A 1 229 ? -6.342 -8.168 -29.520 1.00 90.94 229 LEU A CA 1
ATOM 1762 C C . LEU A 1 229 ? -7.423 -7.742 -30.517 1.00 90.94 229 LEU A C 1
ATOM 1764 O O . LEU A 1 229 ? -7.916 -8.551 -31.308 1.00 90.94 229 LEU A O 1
ATOM 1768 N N . SER A 1 230 ? -7.768 -6.453 -30.512 1.00 95.19 230 SER A N 1
ATOM 1769 C CA . SER A 1 230 ? -8.617 -5.900 -31.568 1.00 95.19 230 SER A CA 1
ATOM 1770 C C . SER A 1 230 ? -7.948 -6.091 -32.933 1.00 95.19 230 SER A C 1
ATOM 1772 O O . SER A 1 230 ? -6.724 -6.212 -33.032 1.00 95.19 230 SER A O 1
ATOM 1774 N N . LYS A 1 231 ? -8.747 -6.094 -34.006 1.00 95.75 231 LYS A N 1
ATOM 1775 C CA . LYS A 1 231 ? -8.236 -6.254 -35.375 1.00 95.75 231 LYS A CA 1
ATOM 1776 C C . LYS A 1 231 ? -7.130 -5.242 -35.699 1.00 95.75 231 LYS A C 1
ATOM 1778 O O . LYS A 1 231 ? -6.137 -5.620 -36.306 1.00 95.75 231 LYS A O 1
ATOM 1783 N N . GLU A 1 232 ? -7.293 -4.000 -35.252 1.00 96.00 232 GLU A N 1
ATOM 1784 C CA . GLU A 1 232 ? -6.319 -2.917 -35.414 1.00 96.00 232 GLU A CA 1
ATOM 1785 C C . GLU A 1 232 ? -4.978 -3.243 -34.740 1.00 96.00 232 GLU A C 1
ATOM 1787 O O . GLU A 1 232 ? -3.949 -3.307 -35.412 1.00 96.00 232 GLU A O 1
ATOM 1792 N N . TRP A 1 233 ? -4.982 -3.537 -33.436 1.00 94.00 233 TRP A N 1
ATOM 1793 C CA . TRP A 1 233 ? -3.751 -3.856 -32.708 1.00 94.00 233 TRP A CA 1
ATOM 1794 C C . TRP A 1 233 ? -3.112 -5.145 -33.209 1.00 94.00 233 TRP A C 1
ATOM 1796 O O . TRP A 1 233 ? -1.896 -5.214 -33.349 1.00 94.00 233 TRP A O 1
ATOM 1806 N N . ASN A 1 234 ? -3.919 -6.150 -33.550 1.00 93.88 234 ASN A N 1
ATOM 1807 C CA . ASN A 1 234 ? -3.411 -7.380 -34.136 1.00 93.88 234 ASN A CA 1
ATOM 1808 C C . ASN A 1 234 ? -2.724 -7.119 -35.486 1.00 93.88 234 ASN A C 1
ATOM 1810 O O . ASN A 1 234 ? -1.687 -7.711 -35.756 1.00 93.88 234 ASN A O 1
ATOM 1814 N N . GLN A 1 235 ? -3.252 -6.229 -36.330 1.00 94.69 235 GLN A N 1
ATOM 1815 C CA . GLN A 1 235 ? -2.586 -5.850 -37.579 1.00 94.69 235 GLN A CA 1
ATOM 1816 C C . GLN A 1 235 ? -1.260 -5.131 -37.313 1.00 94.69 235 GLN A C 1
ATOM 1818 O O . GLN A 1 235 ? -0.252 -5.513 -37.899 1.00 94.69 235 GLN A O 1
ATOM 1823 N N . ILE A 1 236 ? -1.243 -4.151 -36.402 1.00 94.06 236 ILE A N 1
ATOM 1824 C CA . ILE A 1 236 ? -0.045 -3.359 -36.074 1.00 94.06 236 ILE A CA 1
ATOM 1825 C C . ILE A 1 236 ? 1.058 -4.239 -35.478 1.00 94.06 236 ILE A C 1
ATOM 1827 O O . ILE A 1 236 ? 2.194 -4.209 -35.951 1.00 94.06 236 ILE A O 1
ATOM 1831 N N . LEU A 1 237 ? 0.737 -5.043 -34.461 1.00 92.56 237 LEU A N 1
ATOM 1832 C CA . LEU A 1 237 ? 1.736 -5.851 -33.760 1.00 92.56 237 LEU A CA 1
ATOM 1833 C C . LEU A 1 237 ? 2.253 -7.024 -34.609 1.00 92.56 237 LEU A C 1
ATOM 1835 O O . LEU A 1 237 ? 3.346 -7.507 -34.322 1.00 92.56 237 LEU A O 1
ATOM 1839 N N . ASN A 1 238 ? 1.522 -7.444 -35.653 1.00 93.19 238 ASN A N 1
ATOM 1840 C CA . ASN A 1 238 ? 1.953 -8.486 -36.597 1.00 93.19 238 ASN A CA 1
ATOM 1841 C C . ASN A 1 238 ? 2.697 -7.937 -37.827 1.00 93.19 238 ASN A C 1
ATOM 1843 O O . ASN A 1 238 ? 3.114 -8.718 -38.681 1.00 93.19 238 ASN A O 1
ATOM 1847 N N . LEU A 1 239 ? 2.909 -6.618 -37.945 1.00 94.50 239 LEU A N 1
ATOM 1848 C CA . LEU A 1 239 ? 3.707 -6.047 -39.043 1.00 94.50 239 LEU A CA 1
ATOM 1849 C C . LEU A 1 239 ? 5.157 -6.547 -39.039 1.00 94.50 239 LEU A C 1
ATOM 1851 O O . LEU A 1 239 ? 5.842 -6.476 -40.065 1.00 94.50 239 LEU A O 1
ATOM 1855 N N . ARG A 1 240 ? 5.655 -6.987 -37.880 1.00 91.88 240 ARG A N 1
ATOM 1856 C CA . ARG A 1 240 ? 7.027 -7.444 -37.665 1.00 91.88 240 ARG A CA 1
ATOM 1857 C C . ARG A 1 240 ? 7.027 -8.702 -36.791 1.00 91.88 240 ARG A C 1
ATOM 1859 O O . ARG A 1 240 ? 6.132 -8.868 -35.970 1.00 91.88 240 ARG A O 1
ATOM 1866 N N . PRO A 1 241 ? 8.048 -9.568 -36.921 1.00 92.06 241 PRO A N 1
ATOM 1867 C CA . PRO A 1 241 ? 8.156 -10.788 -36.116 1.00 92.06 241 PRO A CA 1
ATOM 1868 C C . PRO A 1 241 ? 8.457 -10.517 -34.635 1.00 92.06 241 PRO A C 1
ATOM 1870 O O . PRO A 1 241 ? 8.315 -11.410 -33.807 1.00 92.06 241 PRO A O 1
ATOM 1873 N N . ARG A 1 242 ? 8.920 -9.308 -34.296 1.00 89.94 242 ARG A N 1
ATOM 1874 C CA . ARG A 1 242 ? 9.212 -8.883 -32.926 1.00 89.94 242 ARG A CA 1
ATOM 1875 C C . ARG A 1 242 ? 8.608 -7.509 -32.705 1.00 89.94 242 ARG A C 1
ATOM 1877 O O . ARG A 1 242 ? 8.851 -6.606 -33.504 1.00 89.94 242 ARG A O 1
ATOM 1884 N N . THR A 1 243 ? 7.894 -7.365 -31.597 1.00 90.62 243 THR A N 1
ATOM 1885 C CA . THR A 1 243 ? 7.239 -6.116 -31.218 1.00 90.62 243 THR A CA 1
ATOM 1886 C C . THR A 1 243 ? 7.480 -5.844 -29.741 1.00 90.62 243 THR A C 1
ATOM 1888 O O . THR A 1 243 ? 7.440 -6.762 -28.925 1.00 90.62 243 THR A O 1
ATOM 1891 N N . ILE A 1 244 ? 7.754 -4.582 -29.407 1.00 88.50 244 ILE A N 1
ATOM 1892 C CA . ILE A 1 244 ? 8.020 -4.123 -28.040 1.00 88.50 244 ILE A CA 1
ATOM 1893 C C . ILE A 1 244 ? 6.876 -3.200 -27.621 1.00 88.50 244 ILE A C 1
ATOM 1895 O O . ILE A 1 244 ? 6.588 -2.219 -28.307 1.00 88.50 244 ILE A O 1
ATOM 1899 N N . LEU A 1 245 ? 6.235 -3.510 -26.495 1.00 89.31 245 LEU A N 1
ATOM 1900 C CA . LEU A 1 245 ? 5.245 -2.646 -25.858 1.00 89.31 245 LEU A CA 1
ATOM 1901 C C . LEU A 1 245 ? 5.919 -1.861 -24.731 1.00 89.31 245 LEU A C 1
ATOM 1903 O O . LEU A 1 245 ? 6.474 -2.458 -23.813 1.00 89.31 245 LEU A O 1
ATOM 1907 N N . ILE A 1 246 ? 5.832 -0.532 -24.784 1.00 90.56 246 ILE A N 1
ATOM 1908 C CA . ILE A 1 246 ? 6.319 0.358 -23.726 1.00 90.56 246 ILE A CA 1
ATOM 1909 C C . ILE A 1 246 ? 5.104 0.990 -23.047 1.00 90.56 246 ILE A C 1
ATOM 1911 O O . ILE A 1 246 ? 4.310 1.672 -23.693 1.00 90.56 246 ILE A O 1
ATOM 1915 N N . SER A 1 247 ? 4.962 0.764 -21.743 1.00 90.00 247 SER A N 1
ATOM 1916 C CA . SER A 1 247 ? 3.920 1.363 -20.908 1.00 90.00 247 SER A CA 1
ATOM 1917 C C . SER A 1 247 ? 4.514 1.747 -19.559 1.00 90.00 247 SER A C 1
ATOM 1919 O O . SER A 1 247 ? 5.214 0.947 -18.945 1.00 90.00 247 SER A O 1
ATOM 1921 N N . PHE A 1 248 ? 4.217 2.960 -19.097 1.00 89.94 248 PHE A N 1
ATOM 1922 C CA . PHE A 1 248 ? 4.673 3.492 -17.806 1.00 89.94 248 PHE A CA 1
ATOM 1923 C C . PHE A 1 248 ? 3.558 3.504 -16.748 1.00 89.94 248 PHE A C 1
ATOM 1925 O O . PHE A 1 248 ? 3.704 4.082 -15.673 1.00 89.94 248 PHE A O 1
ATOM 1932 N N . GLY A 1 249 ? 2.424 2.868 -17.055 1.00 86.38 249 GLY A N 1
ATOM 1933 C CA . GLY A 1 249 ? 1.241 2.879 -16.202 1.00 86.38 249 GLY A CA 1
ATOM 1934 C C . GLY A 1 249 ? 0.476 4.205 -16.239 1.00 86.38 249 GLY A C 1
ATOM 1935 O O . GLY A 1 249 ? 0.724 5.079 -17.068 1.00 86.38 249 GLY A O 1
ATOM 1936 N N . SER A 1 250 ? -0.509 4.333 -15.350 1.00 79.94 250 SER A N 1
ATOM 1937 C CA . SER A 1 250 ? -1.400 5.500 -15.270 1.00 79.94 250 SER A CA 1
ATOM 1938 C C . SER A 1 250 ? -0.820 6.670 -14.470 1.00 79.94 250 SER A C 1
ATOM 1940 O O . SER A 1 250 ? -1.257 7.805 -14.651 1.00 79.94 250 SER A O 1
ATOM 1942 N N . VAL A 1 251 ? 0.149 6.406 -13.586 1.00 79.81 251 VAL A N 1
ATOM 1943 C CA . VAL A 1 251 ? 0.725 7.415 -12.684 1.00 79.81 251 VAL A CA 1
ATOM 1944 C C . VAL A 1 251 ? 1.801 8.238 -13.400 1.00 79.81 251 VAL A C 1
ATOM 1946 O O . VAL A 1 251 ? 1.722 9.465 -13.430 1.00 79.81 251 VAL A O 1
ATOM 1949 N N . ALA A 1 252 ? 2.772 7.580 -14.043 1.00 85.31 252 ALA A N 1
ATOM 1950 C CA . ALA A 1 252 ? 3.821 8.243 -14.816 1.00 85.31 252 ALA A CA 1
ATOM 1951 C C . ALA A 1 252 ? 3.315 8.588 -16.226 1.00 85.31 252 ALA A C 1
ATOM 1953 O O . ALA A 1 252 ? 3.525 7.862 -17.200 1.00 85.31 252 ALA A O 1
ATOM 1954 N N . GLN A 1 253 ? 2.613 9.716 -16.343 1.00 84.75 253 GLN A N 1
ATOM 1955 C CA . GLN A 1 253 ? 2.054 10.151 -17.622 1.00 84.75 253 GLN A CA 1
ATOM 1956 C C . GLN A 1 253 ? 3.163 10.583 -18.587 1.00 84.75 253 GLN A C 1
ATOM 1958 O O . GLN A 1 253 ? 3.884 11.553 -18.339 1.00 84.75 253 GLN A O 1
ATOM 1963 N N . SER A 1 254 ? 3.267 9.902 -19.730 1.00 87.94 254 SER A N 1
ATOM 1964 C CA . SER A 1 254 ? 4.306 10.146 -20.743 1.00 87.94 254 SER A CA 1
ATOM 1965 C C . SER A 1 254 ? 4.252 11.546 -21.362 1.00 87.94 254 SER A C 1
ATOM 1967 O O . SER A 1 254 ? 5.268 12.047 -21.842 1.00 87.94 254 SER A O 1
ATOM 1969 N N . VAL A 1 255 ? 3.101 12.228 -21.309 1.00 87.19 255 VAL A N 1
ATOM 1970 C CA . VAL A 1 255 ? 2.983 13.632 -21.733 1.00 87.19 255 VAL A CA 1
ATOM 1971 C C . VAL A 1 255 ? 3.910 14.547 -20.923 1.00 87.19 255 VAL A C 1
ATOM 1973 O O . VAL A 1 255 ? 4.532 15.437 -21.504 1.00 87.19 255 VAL A O 1
ATOM 1976 N N . LEU A 1 256 ? 4.085 14.257 -19.627 1.00 87.06 256 LEU A N 1
ATOM 1977 C CA . LEU A 1 256 ? 4.935 15.008 -18.697 1.00 87.06 256 LEU A CA 1
ATOM 1978 C C . LEU A 1 256 ? 6.412 14.585 -18.747 1.00 87.06 256 LEU A C 1
ATOM 1980 O O . LEU A 1 256 ? 7.244 15.215 -18.099 1.00 87.06 256 LEU A O 1
ATOM 1984 N N . MET A 1 257 ? 6.753 13.542 -19.509 1.00 90.31 257 MET A N 1
ATOM 1985 C CA . MET A 1 257 ? 8.135 13.082 -19.639 1.00 90.31 257 MET A CA 1
ATOM 1986 C C . MET A 1 257 ? 8.993 14.164 -20.329 1.00 90.31 257 MET A C 1
ATOM 1988 O O . MET A 1 257 ? 8.574 14.697 -21.366 1.00 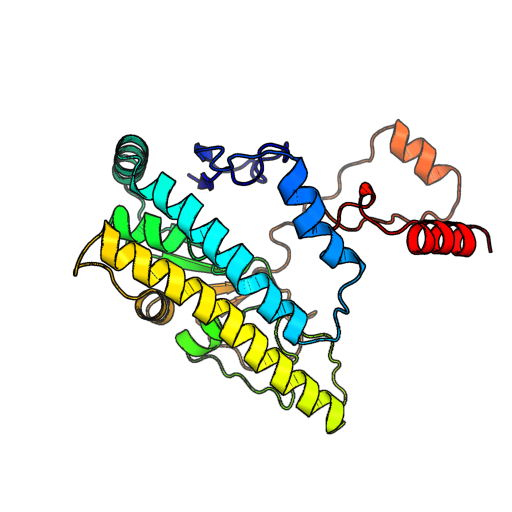90.31 257 MET A O 1
ATOM 1992 N N . PRO A 1 258 ? 10.198 14.477 -19.814 1.00 91.94 258 PRO A N 1
ATOM 1993 C CA . PRO A 1 258 ? 11.112 15.424 -20.444 1.00 91.94 258 PRO A CA 1
ATOM 1994 C C . PRO A 1 258 ? 11.451 15.059 -21.895 1.00 91.94 258 PRO A C 1
ATOM 1996 O O . PRO A 1 258 ? 11.673 13.892 -22.224 1.00 91.94 258 PRO A O 1
ATOM 1999 N N . ASP A 1 259 ? 11.573 16.069 -22.759 1.00 93.62 259 ASP A N 1
ATOM 2000 C CA . ASP A 1 259 ? 11.848 15.865 -24.189 1.00 93.62 259 ASP A CA 1
ATOM 2001 C C . ASP A 1 259 ? 13.157 15.127 -24.453 1.00 93.62 259 ASP A C 1
ATOM 2003 O O . ASP A 1 259 ? 13.250 14.361 -25.411 1.00 93.62 259 ASP A O 1
ATOM 2007 N N . LEU A 1 260 ? 14.162 15.326 -23.597 1.00 94.00 260 LEU A N 1
ATOM 2008 C CA . LEU A 1 260 ? 15.416 14.587 -23.682 1.00 94.00 260 LEU A CA 1
ATOM 2009 C C . LEU A 1 260 ? 15.172 13.077 -23.553 1.00 94.00 260 LEU A C 1
ATOM 2011 O O . LEU A 1 260 ? 15.630 12.321 -24.400 1.00 94.00 260 LEU A O 1
ATOM 2015 N N . MET A 1 261 ? 14.392 12.644 -22.558 1.00 93.38 261 MET A N 1
ATOM 2016 C CA . MET A 1 261 ? 14.074 11.227 -22.343 1.00 93.38 261 MET A CA 1
ATOM 2017 C C . MET A 1 261 ? 13.253 10.654 -23.503 1.00 93.38 261 MET A C 1
ATOM 2019 O O . MET A 1 261 ? 13.583 9.584 -24.017 1.00 93.38 261 MET A O 1
ATOM 2023 N N . LYS A 1 262 ? 12.249 11.402 -23.985 1.00 93.31 262 LYS A N 1
ATOM 2024 C CA . LYS A 1 262 ? 11.453 11.025 -25.167 1.00 93.31 262 LYS A CA 1
ATOM 2025 C C . LYS A 1 262 ? 12.346 10.803 -26.393 1.00 93.31 262 LYS A C 1
ATOM 2027 O O . LYS A 1 262 ? 12.230 9.784 -27.073 1.00 93.31 262 LYS A O 1
ATOM 2032 N N . LYS A 1 263 ? 13.265 11.738 -26.663 1.00 95.44 263 LYS A N 1
ATOM 2033 C CA . LYS A 1 263 ? 14.218 11.650 -27.783 1.00 95.44 263 LYS A CA 1
ATOM 2034 C C . LYS A 1 263 ? 15.183 10.478 -27.620 1.00 95.44 263 LYS A C 1
ATOM 2036 O O . LYS A 1 263 ? 15.445 9.791 -28.601 1.00 95.44 263 LYS A O 1
ATOM 2041 N N . THR A 1 264 ? 15.663 10.211 -26.407 1.00 94.75 264 THR A N 1
ATOM 2042 C CA . THR A 1 264 ? 16.531 9.058 -26.129 1.00 94.75 264 THR A CA 1
ATOM 2043 C C . THR A 1 264 ? 15.833 7.740 -26.449 1.00 94.75 264 THR A C 1
ATOM 2045 O O . THR A 1 264 ? 16.414 6.919 -27.153 1.00 94.75 264 THR A O 1
ATOM 2048 N N . ILE A 1 265 ? 14.575 7.560 -26.029 1.00 93.50 265 ILE A N 1
ATOM 2049 C CA . ILE A 1 265 ? 13.790 6.359 -26.365 1.00 93.50 265 ILE A CA 1
ATOM 2050 C C . ILE A 1 265 ? 13.676 6.201 -27.888 1.00 93.50 265 ILE A C 1
ATOM 2052 O O . ILE A 1 265 ? 13.933 5.123 -28.418 1.00 93.50 265 ILE A O 1
ATOM 2056 N N . ILE A 1 266 ? 13.356 7.280 -28.611 1.00 93.31 266 ILE A N 1
ATOM 2057 C CA . ILE A 1 266 ? 13.261 7.255 -30.080 1.00 93.31 266 ILE A CA 1
ATOM 2058 C C . ILE A 1 266 ? 14.600 6.874 -30.723 1.00 93.31 266 ILE A C 1
ATOM 2060 O O . ILE A 1 266 ? 14.616 6.117 -31.690 1.00 93.31 266 ILE A O 1
ATOM 2064 N N . ASN A 1 267 ? 15.714 7.393 -30.209 1.00 95.31 267 ASN A N 1
ATOM 2065 C CA . ASN A 1 267 ? 17.039 7.108 -30.751 1.00 95.31 267 ASN A CA 1
ATOM 2066 C C . ASN A 1 267 ? 17.444 5.644 -30.535 1.00 95.31 267 ASN A C 1
ATOM 2068 O O . ASN A 1 267 ? 17.938 5.030 -31.473 1.00 95.31 267 ASN A O 1
ATOM 2072 N N . VAL A 1 268 ? 17.172 5.076 -29.356 1.00 93.19 268 VAL A N 1
ATOM 2073 C CA . VAL A 1 268 ? 17.434 3.654 -29.057 1.00 93.19 268 VAL A CA 1
ATOM 2074 C C . VAL A 1 268 ? 16.575 2.729 -29.921 1.00 93.19 268 VAL A C 1
ATOM 2076 O O . VAL A 1 268 ? 17.036 1.684 -30.354 1.00 93.19 268 VAL A O 1
ATOM 2079 N N . ILE A 1 269 ? 15.329 3.107 -30.215 1.00 89.88 269 ILE A N 1
ATOM 2080 C CA . ILE A 1 269 ? 14.459 2.307 -31.095 1.00 89.88 269 ILE A CA 1
ATOM 2081 C C . ILE A 1 269 ? 14.943 2.339 -32.557 1.00 89.88 269 ILE A C 1
ATOM 2083 O O . ILE A 1 269 ? 14.642 1.427 -33.324 1.00 89.88 269 ILE A O 1
ATOM 2087 N N . LYS A 1 270 ? 15.661 3.395 -32.964 1.00 88.00 270 LYS A N 1
ATOM 2088 C CA . LYS A 1 270 ? 16.189 3.548 -34.328 1.00 88.00 270 LYS A CA 1
ATOM 2089 C C . LYS A 1 270 ? 17.523 2.835 -34.563 1.00 88.00 270 LYS A C 1
ATOM 2091 O O . LYS A 1 270 ? 17.817 2.565 -35.726 1.00 88.00 270 LYS A O 1
ATOM 2096 N N . SER A 1 271 ? 18.330 2.631 -33.519 1.00 78.81 271 SER A N 1
ATOM 2097 C CA . SER A 1 271 ? 19.633 1.947 -33.589 1.00 78.81 271 SER A CA 1
ATOM 2098 C C . SER A 1 271 ? 19.474 0.440 -33.711 1.00 78.81 271 SER A C 1
ATOM 2100 O O . SER A 1 271 ? 20.203 -0.152 -34.531 1.00 78.81 271 SER A O 1
#